Protein AF-A0AAD4E182-F1 (afdb_monomer_lite)

Structure (mmCIF, N/CA/C/O backbone):
data_AF-A0AAD4E182-F1
#
_entry.id   AF-A0AAD4E182-F1
#
loop_
_atom_site.group_PDB
_atom_site.id
_atom_site.type_symbol
_atom_site.label_atom_id
_atom_site.label_alt_id
_atom_site.label_comp_id
_atom_site.label_asym_id
_atom_site.label_entity_id
_atom_site.label_seq_id
_atom_site.pdbx_PDB_ins_code
_atom_site.Cartn_x
_atom_site.Cartn_y
_atom_site.Cartn_z
_atom_site.occupancy
_atom_site.B_iso_or_equiv
_atom_site.auth_seq_id
_atom_site.auth_comp_id
_atom_site.auth_asym_id
_atom_site.auth_atom_id
_atom_site.pdbx_PDB_model_num
ATOM 1 N N . MET A 1 1 ? 27.629 15.737 -3.414 1.00 37.03 1 MET A N 1
ATOM 2 C CA . MET A 1 1 ? 28.229 15.551 -4.752 1.00 37.03 1 MET A CA 1
ATOM 3 C C . MET A 1 1 ? 27.689 14.249 -5.317 1.00 37.03 1 MET A C 1
ATOM 5 O O . MET A 1 1 ? 28.044 13.201 -4.801 1.00 37.03 1 MET A O 1
ATOM 9 N N . LEU A 1 2 ? 26.778 14.310 -6.291 1.00 37.59 2 LEU A N 1
ATOM 10 C CA . LEU A 1 2 ? 26.359 13.130 -7.051 1.00 37.59 2 LEU A CA 1
ATOM 11 C C . LEU A 1 2 ? 27.426 12.901 -8.123 1.00 37.59 2 LEU A C 1
ATOM 13 O O . LEU A 1 2 ? 27.549 13.701 -9.047 1.00 37.59 2 LEU A O 1
ATOM 17 N N . THR A 1 3 ? 28.253 11.873 -7.961 1.00 42.50 3 THR A N 1
ATOM 18 C CA . THR A 1 3 ? 29.151 11.428 -9.027 1.00 42.50 3 THR A CA 1
ATOM 19 C C . THR A 1 3 ? 28.286 10.874 -10.156 1.00 42.50 3 THR A C 1
ATOM 21 O O . THR A 1 3 ? 27.478 9.971 -9.941 1.00 42.50 3 THR A O 1
ATOM 24 N N . SER A 1 4 ? 28.397 11.451 -11.353 1.00 46.31 4 SER A N 1
ATOM 25 C CA . SER A 1 4 ? 27.706 10.942 -12.537 1.00 46.31 4 SER A CA 1
ATOM 26 C C . SER A 1 4 ? 28.161 9.504 -12.783 1.00 46.31 4 SER A C 1
ATOM 28 O O . SER A 1 4 ? 29.335 9.272 -13.077 1.00 46.31 4 SER A O 1
ATOM 30 N N . ALA A 1 5 ? 27.255 8.538 -12.621 1.00 55.28 5 ALA A N 1
ATOM 31 C CA . ALA A 1 5 ? 27.524 7.167 -13.027 1.00 55.28 5 ALA A CA 1
ATOM 32 C C . ALA A 1 5 ? 27.830 7.149 -14.538 1.00 55.28 5 ALA A C 1
ATOM 34 O O . ALA A 1 5 ? 27.216 7.924 -15.278 1.00 55.28 5 ALA A O 1
ATOM 35 N N . PRO A 1 6 ? 28.769 6.310 -15.009 1.00 55.25 6 PRO A N 1
ATOM 36 C CA . PRO A 1 6 ? 29.032 6.180 -16.435 1.00 55.25 6 PRO A CA 1
ATOM 37 C C . PRO A 1 6 ? 27.742 5.772 -17.156 1.00 55.25 6 PRO A C 1
ATOM 39 O O . PRO A 1 6 ? 27.105 4.780 -16.800 1.00 55.25 6 PRO A O 1
ATOM 42 N N . SER A 1 7 ? 27.338 6.564 -18.147 1.00 61.09 7 SER A N 1
ATOM 43 C CA . SER A 1 7 ? 26.197 6.270 -19.008 1.00 61.09 7 SER A CA 1
ATOM 44 C C . SER A 1 7 ? 26.565 5.120 -19.944 1.00 61.09 7 SER A C 1
ATOM 46 O O . SER A 1 7 ? 27.363 5.302 -20.861 1.00 61.09 7 SER A O 1
ATOM 48 N N . GLY A 1 8 ? 26.015 3.934 -19.690 1.00 68.94 8 GLY A N 1
ATOM 49 C CA . GLY A 1 8 ? 26.055 2.822 -20.637 1.00 68.94 8 GLY A CA 1
ATOM 50 C C . GLY A 1 8 ? 24.926 2.949 -21.657 1.00 68.94 8 GLY A C 1
ATOM 51 O O . GLY A 1 8 ? 23.804 3.298 -21.293 1.00 68.94 8 GLY A O 1
ATOM 52 N N . GLU A 1 9 ? 25.208 2.661 -22.924 1.00 78.44 9 GLU A N 1
ATOM 53 C CA . GLU A 1 9 ? 24.179 2.525 -23.955 1.00 78.44 9 GLU A CA 1
ATOM 54 C C . GLU A 1 9 ? 23.614 1.100 -23.913 1.00 78.44 9 GLU A C 1
ATOM 56 O O . GLU A 1 9 ? 24.356 0.119 -23.953 1.00 78.44 9 GLU A O 1
ATOM 61 N N . GLY A 1 10 ? 22.292 0.977 -23.807 1.00 75.56 10 GLY A N 1
ATOM 62 C CA . GLY A 1 10 ? 21.589 -0.302 -23.813 1.00 75.56 10 GLY A CA 1
ATOM 63 C C . GLY A 1 10 ? 20.239 -0.156 -24.502 1.00 75.56 10 GLY A C 1
ATOM 64 O O . GLY A 1 10 ? 19.548 0.842 -24.309 1.00 75.56 10 GLY A O 1
ATOM 65 N N . ILE A 1 11 ? 19.866 -1.142 -25.319 1.00 78.94 11 ILE A N 1
ATOM 66 C CA . ILE A 1 11 ? 18.611 -1.152 -26.083 1.00 78.94 11 ILE A CA 1
ATOM 67 C C . ILE A 1 11 ? 17.826 -2.418 -25.724 1.00 78.94 11 ILE A C 1
ATOM 69 O O . ILE A 1 11 ? 18.405 -3.484 -25.521 1.00 78.94 11 ILE A O 1
ATOM 73 N N . GLY A 1 12 ? 16.498 -2.300 -25.664 1.00 87.56 12 GLY A N 1
ATOM 74 C CA . GLY A 1 12 ? 15.575 -3.417 -25.461 1.00 87.56 12 GLY A CA 1
ATOM 75 C C . GLY A 1 12 ? 14.933 -3.461 -24.072 1.00 87.56 12 GLY A C 1
ATOM 76 O O . GLY A 1 12 ? 15.213 -2.642 -23.199 1.00 87.56 12 GLY A O 1
ATOM 77 N N . VAL A 1 13 ? 14.059 -4.454 -23.875 1.00 84.50 13 VAL A N 1
ATOM 78 C CA . VAL A 1 13 ? 13.208 -4.611 -22.676 1.00 84.50 13 VAL A CA 1
ATOM 79 C C . VAL A 1 13 ? 14.039 -4.708 -21.391 1.00 84.50 13 VAL A C 1
ATOM 81 O O . VAL A 1 13 ? 13.657 -4.153 -20.365 1.00 84.50 13 VAL A O 1
ATOM 84 N N . GLY A 1 14 ? 15.204 -5.365 -21.439 1.00 86.62 14 GLY A N 1
ATOM 85 C CA . GLY A 1 14 ? 16.094 -5.482 -20.280 1.00 86.62 14 GLY A CA 1
ATOM 86 C C . GLY A 1 14 ? 16.631 -4.132 -19.799 1.00 86.62 14 GLY A C 1
ATOM 87 O O . GLY A 1 14 ? 16.633 -3.869 -18.598 1.00 86.62 14 GLY A O 1
ATOM 88 N N . ALA A 1 15 ? 17.023 -3.254 -20.728 1.00 88.00 15 ALA A N 1
ATOM 89 C CA . ALA A 1 15 ? 17.486 -1.909 -20.402 1.00 88.00 15 ALA A CA 1
ATOM 90 C C . ALA A 1 15 ? 16.341 -1.042 -19.851 1.00 88.00 15 ALA A C 1
ATOM 92 O O . ALA A 1 15 ? 16.514 -0.392 -18.823 1.00 88.00 15 ALA A O 1
ATOM 93 N N . GLU A 1 16 ? 15.157 -1.093 -20.475 1.00 89.12 16 GLU A N 1
ATOM 94 C CA . GLU A 1 16 ? 13.952 -0.390 -20.001 1.00 89.12 16 GLU A CA 1
ATOM 95 C C . GLU A 1 16 ? 13.595 -0.805 -18.565 1.00 89.12 16 GLU A C 1
ATOM 97 O O . GLU A 1 16 ? 13.464 0.043 -17.680 1.00 89.12 16 GLU A O 1
ATOM 102 N N . ARG A 1 17 ? 13.533 -2.117 -18.306 1.00 89.00 17 ARG A N 1
ATOM 103 C CA . ARG A 1 17 ? 13.297 -2.681 -16.972 1.00 89.00 17 ARG A CA 1
ATOM 104 C C . ARG A 1 17 ? 14.340 -2.197 -15.970 1.00 89.00 17 ARG A C 1
ATOM 106 O O . ARG A 1 17 ? 13.966 -1.687 -14.920 1.00 89.00 17 ARG A O 1
ATOM 113 N N . ALA A 1 18 ? 15.629 -2.317 -16.289 1.00 88.81 18 ALA A N 1
ATOM 114 C CA . ALA A 1 18 ? 16.704 -1.918 -15.381 1.00 88.81 18 ALA A CA 1
ATOM 115 C C . ALA A 1 18 ? 16.624 -0.430 -15.009 1.00 88.81 18 ALA A C 1
ATOM 117 O O . ALA A 1 18 ? 16.786 -0.078 -13.840 1.00 88.81 18 ALA A O 1
ATOM 118 N N . VAL A 1 19 ? 16.325 0.440 -15.978 1.00 91.00 19 VAL A N 1
ATOM 119 C CA . VAL A 1 19 ? 16.183 1.884 -15.750 1.00 91.00 19 VAL A CA 1
ATOM 120 C C . VAL A 1 19 ? 14.987 2.186 -14.848 1.00 91.00 19 VAL A C 1
ATOM 122 O O . VAL A 1 19 ? 15.148 2.889 -13.850 1.00 91.00 19 VAL A O 1
ATOM 125 N N . ILE A 1 20 ? 13.805 1.638 -15.148 1.00 92.50 20 ILE A N 1
ATOM 126 C CA . ILE A 1 20 ? 12.588 1.912 -14.366 1.00 92.50 20 ILE A CA 1
ATOM 127 C C . ILE A 1 20 ? 12.708 1.324 -12.953 1.00 92.50 20 ILE A C 1
ATOM 129 O O . ILE A 1 20 ? 12.433 2.026 -11.979 1.00 92.50 20 ILE A O 1
ATOM 133 N N . SER A 1 2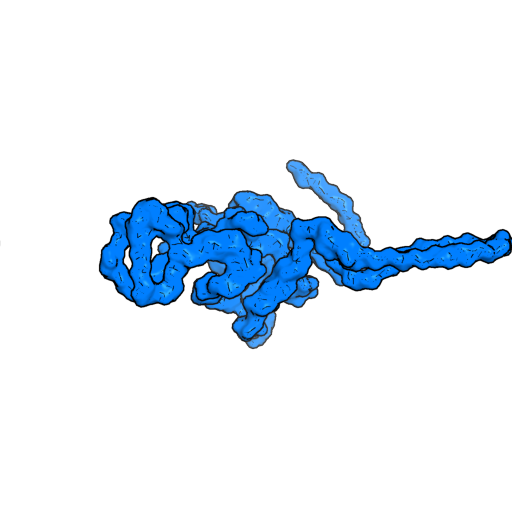1 ? 13.185 0.085 -12.803 1.00 91.19 21 SER A N 1
ATOM 134 C CA . SER A 1 21 ? 13.397 -0.531 -11.485 1.00 91.19 21 SER A CA 1
ATOM 135 C C . SER A 1 21 ? 14.445 0.228 -10.666 1.00 91.19 21 SER A C 1
ATOM 137 O O . SER A 1 21 ? 14.265 0.439 -9.464 1.00 91.19 21 SER A O 1
ATOM 139 N N . ARG A 1 22 ? 15.518 0.727 -11.300 1.00 91.94 22 ARG A N 1
ATOM 140 C CA . ARG A 1 22 ? 16.508 1.572 -10.618 1.00 91.94 22 ARG A CA 1
ATOM 141 C C . ARG A 1 22 ? 15.910 2.903 -10.173 1.00 91.94 22 ARG A C 1
ATOM 143 O O . ARG A 1 22 ? 16.210 3.339 -9.062 1.00 91.94 22 ARG A O 1
ATOM 150 N N . ALA A 1 23 ? 15.080 3.529 -11.004 1.00 94.50 23 ALA A N 1
ATOM 151 C CA . ALA A 1 23 ? 14.392 4.768 -10.658 1.00 94.50 23 ALA A CA 1
ATOM 152 C C . ALA A 1 23 ? 13.449 4.570 -9.461 1.00 94.50 23 ALA A C 1
ATOM 154 O O . ALA A 1 23 ? 13.515 5.353 -8.517 1.00 94.50 23 ALA A O 1
ATOM 155 N N . ILE A 1 24 ? 12.657 3.489 -9.451 1.00 94.50 24 ILE A N 1
ATOM 156 C CA . ILE A 1 24 ? 11.804 3.105 -8.314 1.00 94.50 24 ILE A CA 1
ATOM 157 C C . ILE A 1 24 ? 12.640 2.963 -7.042 1.00 94.50 24 ILE A C 1
ATOM 159 O O . ILE A 1 24 ? 12.321 3.585 -6.033 1.00 94.50 24 ILE A O 1
ATOM 163 N N . LYS A 1 25 ? 13.750 2.219 -7.097 1.00 92.56 25 LYS A N 1
ATOM 164 C CA . LYS A 1 25 ? 14.627 2.017 -5.937 1.00 92.56 25 LYS A CA 1
ATOM 165 C C . LYS A 1 25 ? 15.169 3.337 -5.386 1.00 92.56 25 LYS A C 1
ATOM 167 O O . LYS A 1 25 ? 15.031 3.599 -4.201 1.00 92.56 25 LYS A O 1
ATOM 172 N N . ILE A 1 26 ? 15.726 4.194 -6.248 1.00 93.50 26 ILE A N 1
ATOM 173 C CA . ILE A 1 26 ? 16.262 5.507 -5.842 1.00 93.50 26 ILE A CA 1
ATOM 174 C C . ILE A 1 26 ? 15.179 6.361 -5.178 1.00 93.50 26 ILE A C 1
ATOM 176 O O . ILE A 1 26 ? 15.428 6.984 -4.151 1.00 93.50 26 ILE A O 1
ATOM 180 N N . VAL A 1 27 ? 13.987 6.391 -5.772 1.00 94.31 27 VAL A N 1
ATOM 181 C CA . VAL A 1 27 ? 12.855 7.174 -5.277 1.00 94.31 27 VAL A CA 1
ATOM 182 C C . VAL A 1 27 ? 12.372 6.669 -3.920 1.00 94.31 27 VAL A C 1
ATOM 184 O O . VAL A 1 27 ? 12.142 7.473 -3.020 1.00 94.31 27 VAL A O 1
ATOM 187 N N . LEU A 1 28 ? 12.195 5.356 -3.774 1.00 94.25 28 LEU A N 1
ATOM 188 C CA . LEU A 1 28 ? 11.644 4.748 -2.563 1.00 94.25 28 LEU A CA 1
ATOM 189 C C . LEU A 1 28 ? 12.658 4.692 -1.415 1.00 94.25 28 LEU A C 1
ATOM 191 O O . LEU A 1 28 ? 12.244 4.602 -0.258 1.00 94.25 28 LEU A O 1
ATOM 195 N N . ASP A 1 29 ? 13.957 4.786 -1.709 1.00 94.31 29 ASP A N 1
ATOM 196 C CA . ASP A 1 29 ? 15.032 4.897 -0.716 1.00 94.31 29 ASP A CA 1
ATOM 197 C C . ASP A 1 29 ? 15.109 6.299 -0.069 1.00 94.31 29 ASP A C 1
ATOM 199 O O . ASP A 1 29 ? 15.769 6.458 0.959 1.00 94.31 29 ASP A O 1
ATOM 203 N N . ASP A 1 30 ? 14.404 7.311 -0.596 1.00 95.00 30 ASP A N 1
ATOM 204 C CA . ASP A 1 30 ? 14.343 8.651 0.005 1.00 95.00 30 ASP A CA 1
ATOM 205 C C . ASP A 1 30 ? 13.507 8.659 1.299 1.00 95.00 30 ASP A C 1
ATOM 207 O O . ASP A 1 30 ? 12.279 8.780 1.287 1.00 95.00 30 ASP A O 1
ATOM 211 N N . HIS A 1 31 ? 14.197 8.576 2.437 1.00 93.62 31 HIS A N 1
ATOM 212 C CA . HIS A 1 31 ? 13.607 8.577 3.778 1.00 93.62 31 HIS A CA 1
ATOM 213 C C . HIS A 1 31 ? 12.891 9.884 4.165 1.00 93.62 31 HIS A C 1
ATOM 215 O O . HIS A 1 31 ? 12.140 9.897 5.137 1.00 93.62 31 HIS A O 1
ATOM 221 N N . TYR A 1 32 ? 13.083 10.981 3.424 1.00 92.50 32 TYR A N 1
ATOM 222 C CA . TYR A 1 32 ? 12.314 12.216 3.625 1.00 92.50 32 TYR A CA 1
ATOM 223 C C . TYR A 1 32 ? 10.957 12.181 2.910 1.00 92.50 32 TYR A C 1
ATOM 225 O O . TYR A 1 32 ? 10.079 13.012 3.169 1.00 92.50 32 TYR A O 1
ATOM 233 N N . MET A 1 33 ? 10.769 11.238 1.988 1.00 94.25 33 MET A N 1
ATOM 234 C CA . MET A 1 33 ? 9.551 11.070 1.196 1.00 94.25 33 MET A CA 1
ATOM 235 C C . MET A 1 33 ? 8.799 9.793 1.573 1.00 94.25 33 MET A C 1
ATOM 237 O O . MET A 1 33 ? 7.578 9.764 1.468 1.00 94.25 33 MET A O 1
ATOM 241 N N . TRP A 1 34 ? 9.494 8.757 2.036 1.00 96.25 34 TRP A N 1
ATOM 242 C CA . TRP A 1 34 ? 8.924 7.432 2.261 1.00 96.25 34 TRP A CA 1
ATOM 243 C C . TRP A 1 34 ? 9.260 6.900 3.648 1.00 96.25 34 TRP A C 1
ATOM 245 O O . TRP A 1 34 ? 10.390 7.021 4.120 1.00 96.25 34 TRP A O 1
ATOM 255 N N . GLN A 1 35 ? 8.282 6.252 4.273 1.00 95.12 35 GLN A N 1
ATOM 256 C CA . GLN A 1 35 ? 8.424 5.579 5.560 1.00 95.12 35 GLN A CA 1
ATOM 257 C C . GLN A 1 35 ? 8.121 4.091 5.426 1.00 95.12 35 GLN A C 1
ATOM 259 O O . GLN A 1 35 ? 7.298 3.694 4.601 1.00 95.12 35 GLN A O 1
ATOM 264 N N . VAL A 1 36 ? 8.781 3.274 6.245 1.00 95.31 36 VAL A N 1
ATOM 265 C CA . VAL A 1 36 ? 8.429 1.860 6.403 1.00 95.31 36 VAL A CA 1
ATOM 266 C C . VAL A 1 36 ? 7.178 1.785 7.273 1.00 95.31 36 VAL A C 1
ATOM 268 O O . VAL A 1 36 ? 7.142 2.392 8.339 1.00 95.31 36 VAL A O 1
ATOM 271 N N . THR A 1 37 ? 6.155 1.080 6.801 1.00 90.56 37 THR A N 1
ATOM 272 C CA . THR A 1 37 ? 4.834 1.026 7.459 1.00 90.56 37 THR A CA 1
ATOM 273 C C . THR A 1 37 ? 4.644 -0.202 8.329 1.00 90.56 37 THR A C 1
ATOM 275 O O . THR A 1 37 ? 3.907 -0.149 9.308 1.00 90.56 37 THR A O 1
ATOM 278 N N . ASN A 1 38 ? 5.326 -1.295 7.999 1.00 89.69 38 ASN A N 1
ATOM 279 C CA . ASN A 1 38 ? 5.128 -2.570 8.658 1.00 89.69 38 ASN A CA 1
ATOM 280 C C . ASN A 1 38 ? 6.391 -3.440 8.679 1.00 89.69 38 ASN A C 1
ATOM 282 O O . ASN A 1 38 ? 7.438 -3.077 8.134 1.00 89.69 38 ASN A O 1
ATOM 286 N N . ASN A 1 39 ? 6.281 -4.596 9.333 1.00 89.00 39 ASN A N 1
ATOM 287 C CA . ASN A 1 39 ? 7.394 -5.519 9.559 1.00 89.00 39 ASN A CA 1
ATOM 288 C C . ASN A 1 39 ? 7.909 -6.158 8.260 1.00 89.00 39 ASN A C 1
ATOM 290 O O . ASN A 1 39 ? 9.070 -6.550 8.177 1.00 89.00 39 ASN A O 1
ATOM 294 N N . GLU A 1 40 ? 7.087 -6.192 7.213 1.00 92.25 40 GLU A N 1
ATOM 295 C CA . GLU A 1 40 ? 7.435 -6.719 5.892 1.00 92.25 40 GLU A CA 1
ATOM 296 C C . GLU A 1 40 ? 8.355 -5.787 5.086 1.00 92.25 40 GLU A C 1
ATOM 298 O O . GLU A 1 40 ? 8.873 -6.163 4.021 1.00 92.25 40 GLU A O 1
ATOM 303 N N . GLY A 1 41 ? 8.582 -4.576 5.605 1.00 92.94 41 GLY A N 1
ATOM 304 C CA . GLY A 1 41 ? 9.461 -3.571 5.022 1.00 92.94 41 GLY A CA 1
ATOM 305 C C . GLY A 1 41 ? 8.805 -2.757 3.910 1.00 92.94 41 GLY A C 1
ATOM 306 O O . GLY A 1 41 ? 9.518 -2.088 3.156 1.00 92.94 41 GLY A O 1
ATOM 307 N N . PHE A 1 42 ? 7.475 -2.809 3.777 1.00 96.06 42 PHE A N 1
ATOM 308 C CA . PHE A 1 42 ? 6.769 -2.033 2.765 1.00 96.06 42 PHE A CA 1
ATOM 309 C C . PHE A 1 42 ? 6.802 -0.543 3.075 1.00 96.06 42 PHE A C 1
ATOM 311 O O . PHE A 1 42 ? 6.699 -0.114 4.229 1.00 96.06 42 PHE A O 1
ATOM 318 N N . ARG A 1 43 ? 6.917 0.257 2.013 1.00 96.69 43 ARG A N 1
ATOM 319 C CA . ARG A 1 43 ? 7.014 1.711 2.102 1.00 96.69 43 ARG A CA 1
ATOM 320 C C . ARG A 1 43 ? 5.760 2.412 1.598 1.00 96.69 43 ARG A C 1
ATOM 322 O O . ARG A 1 43 ? 5.246 2.082 0.530 1.00 96.69 43 ARG A O 1
ATOM 329 N N . CYS A 1 44 ? 5.344 3.433 2.340 1.00 96.25 44 CYS A N 1
ATOM 330 C CA . CYS A 1 44 ? 4.281 4.369 1.973 1.00 96.25 44 CYS A CA 1
ATOM 331 C C . CYS A 1 44 ? 4.785 5.815 2.085 1.00 96.25 44 CYS A C 1
ATOM 333 O O . CYS A 1 44 ? 5.835 6.048 2.698 1.00 96.25 44 CYS A O 1
ATOM 335 N N . PRO A 1 45 ? 4.075 6.792 1.490 1.00 95.25 45 PRO A N 1
ATOM 336 C CA . PRO A 1 45 ? 4.394 8.200 1.650 1.00 95.25 45 PRO A CA 1
ATOM 337 C C . PRO A 1 45 ? 4.538 8.579 3.124 1.00 95.25 45 PRO A C 1
ATOM 339 O O . PRO A 1 45 ? 3.680 8.268 3.950 1.00 95.25 45 PRO A O 1
ATOM 342 N N . LEU A 1 46 ? 5.628 9.268 3.452 1.00 92.81 46 LEU A N 1
ATOM 343 C CA . LEU A 1 46 ? 5.772 9.935 4.736 1.00 92.81 46 LEU A CA 1
ATOM 344 C C . LEU A 1 46 ? 4.854 11.159 4.730 1.00 92.81 46 LEU A C 1
ATOM 346 O O . LEU A 1 46 ? 5.065 12.098 3.957 1.00 92.81 46 LEU A O 1
ATOM 350 N N . ILE A 1 47 ? 3.841 11.150 5.584 1.00 88.75 47 ILE A N 1
ATOM 351 C CA . ILE A 1 47 ? 2.894 12.257 5.693 1.00 88.75 47 ILE A CA 1
ATOM 352 C C . ILE A 1 47 ? 3.464 13.313 6.631 1.00 88.75 47 ILE A C 1
ATOM 354 O O . ILE A 1 47 ? 3.767 13.018 7.786 1.00 88.75 47 ILE A O 1
ATOM 358 N N . ILE A 1 48 ? 3.624 14.544 6.137 1.00 84.50 48 ILE A N 1
ATOM 359 C CA . ILE A 1 48 ? 4.147 15.651 6.941 1.00 84.50 48 ILE A CA 1
ATOM 360 C C . ILE A 1 48 ? 3.010 16.635 7.225 1.00 84.50 48 ILE A C 1
ATOM 362 O O . ILE A 1 48 ? 2.486 17.253 6.293 1.00 84.50 48 ILE A O 1
ATOM 366 N N . PRO A 1 49 ? 2.646 16.845 8.501 1.00 78.38 49 PRO A N 1
ATOM 367 C CA . PRO A 1 49 ? 1.646 17.837 8.858 1.00 78.38 49 PRO A CA 1
ATOM 368 C C . PRO A 1 49 ? 2.055 19.237 8.370 1.00 78.38 49 PRO A C 1
ATOM 370 O O . PRO A 1 49 ? 3.170 19.691 8.619 1.00 78.38 49 PRO A O 1
ATOM 373 N N . PHE A 1 50 ? 1.131 19.933 7.702 1.00 71.88 50 PHE A N 1
ATOM 374 C CA . PHE A 1 50 ? 1.199 21.373 7.396 1.00 71.88 50 PHE A CA 1
ATOM 375 C C . PHE A 1 50 ? 2.339 21.866 6.475 1.00 71.88 50 PHE A C 1
ATOM 377 O O . PHE A 1 50 ? 2.475 23.077 6.310 1.00 71.88 50 PHE A O 1
ATOM 384 N N . ALA A 1 51 ? 3.137 20.989 5.850 1.00 67.00 51 ALA A N 1
ATOM 385 C CA . ALA A 1 51 ? 4.379 21.400 5.169 1.00 67.00 51 ALA A CA 1
ATOM 386 C C . ALA A 1 51 ? 4.565 20.866 3.735 1.00 67.00 51 ALA A C 1
ATOM 388 O O . ALA A 1 51 ? 5.682 20.854 3.218 1.00 67.00 51 ALA A O 1
ATOM 389 N N . SER A 1 52 ? 3.495 20.424 3.073 1.00 78.94 52 SER A N 1
ATOM 390 C CA . SER A 1 52 ? 3.610 19.879 1.719 1.00 78.94 52 SER A CA 1
ATOM 391 C C . SER A 1 52 ? 3.700 20.989 0.665 1.00 78.94 52 SER A C 1
ATOM 393 O O . SER A 1 52 ? 2.699 21.609 0.303 1.00 78.94 52 SER A O 1
ATOM 395 N N . ASP A 1 53 ? 4.913 21.259 0.178 1.00 88.69 53 ASP A N 1
ATOM 396 C CA . ASP A 1 53 ? 5.141 22.180 -0.935 1.00 88.69 53 ASP A CA 1
ATOM 397 C C . ASP A 1 53 ? 4.754 21.551 -2.289 1.00 88.69 53 ASP A C 1
ATOM 399 O O . ASP A 1 53 ? 4.695 20.330 -2.454 1.00 88.69 53 ASP A O 1
ATOM 403 N N . SER A 1 54 ? 4.511 22.392 -3.298 1.00 92.00 54 SER A N 1
ATOM 404 C CA . SER A 1 54 ? 4.095 21.934 -4.633 1.00 92.00 54 SER A CA 1
ATOM 405 C C . SER A 1 54 ? 5.111 20.998 -5.306 1.00 92.00 54 SER A C 1
ATOM 407 O O . SER A 1 54 ? 4.719 20.083 -6.033 1.00 92.00 54 SER A O 1
ATOM 409 N N . GLY A 1 55 ? 6.407 21.169 -5.040 1.00 94.38 55 GLY A N 1
ATOM 410 C CA . GLY A 1 55 ? 7.468 20.298 -5.537 1.00 94.38 55 GLY A CA 1
ATOM 411 C C . GLY A 1 55 ? 7.436 18.912 -4.893 1.00 94.38 55 GLY A C 1
ATOM 412 O O . GLY A 1 55 ? 7.640 17.909 -5.580 1.00 94.38 55 GLY A O 1
ATOM 413 N N . ARG A 1 56 ? 7.138 18.811 -3.593 1.00 93.44 56 ARG A N 1
ATOM 414 C CA . ARG A 1 56 ? 6.887 17.523 -2.916 1.00 93.44 56 ARG A CA 1
ATOM 415 C C . ARG A 1 56 ? 5.679 16.799 -3.515 1.00 93.44 56 ARG A C 1
ATOM 417 O O . ARG A 1 56 ? 5.800 15.630 -3.877 1.00 93.44 56 ARG A O 1
ATOM 424 N N . LEU A 1 57 ? 4.555 17.489 -3.688 1.00 94.31 57 LEU A N 1
ATOM 425 C CA . LEU A 1 57 ? 3.334 16.895 -4.248 1.00 94.31 57 LEU A CA 1
ATOM 426 C C . LEU A 1 57 ? 3.531 16.416 -5.697 1.00 94.31 57 LEU A C 1
ATOM 428 O O . LEU A 1 57 ? 3.152 15.296 -6.044 1.00 94.31 57 LEU A O 1
ATOM 432 N N . ASN A 1 58 ? 4.215 17.206 -6.530 1.00 95.44 58 ASN A N 1
ATOM 433 C CA . ASN A 1 58 ? 4.566 16.809 -7.898 1.00 95.44 58 ASN A CA 1
ATOM 434 C C . ASN A 1 58 ? 5.508 15.598 -7.947 1.00 95.44 58 ASN A C 1
ATOM 436 O O . ASN A 1 58 ? 5.403 14.775 -8.862 1.00 95.44 58 ASN A O 1
ATOM 440 N N . ARG A 1 59 ? 6.400 15.448 -6.958 1.00 95.75 59 ARG A N 1
ATOM 441 C CA . ARG A 1 59 ? 7.227 14.242 -6.825 1.00 95.75 59 ARG A CA 1
ATOM 442 C C . ARG A 1 59 ? 6.371 13.018 -6.526 1.00 95.75 59 ARG A C 1
ATOM 444 O O . ARG A 1 59 ? 6.498 12.041 -7.250 1.00 95.75 59 ARG A O 1
ATOM 451 N N . PHE A 1 60 ? 5.443 13.075 -5.568 1.00 96.50 60 PHE A N 1
ATOM 452 C CA . PHE A 1 60 ? 4.538 11.943 -5.313 1.00 96.50 60 PHE A CA 1
ATOM 453 C C . PHE A 1 60 ? 3.692 11.572 -6.523 1.00 96.50 60 PHE A C 1
ATOM 455 O O . PHE A 1 60 ? 3.575 10.388 -6.827 1.00 96.50 60 PHE A O 1
ATOM 462 N N . LYS A 1 61 ? 3.186 12.561 -7.266 1.00 96.19 61 LYS A N 1
ATOM 463 C CA . LYS A 1 61 ? 2.496 12.306 -8.534 1.00 96.19 61 LYS A CA 1
ATOM 464 C C . LYS A 1 61 ? 3.393 11.581 -9.534 1.00 96.19 61 LYS A C 1
ATOM 466 O O . LYS A 1 61 ? 3.018 10.538 -10.055 1.00 96.19 61 LYS A O 1
ATOM 471 N N . THR A 1 62 ? 4.617 12.061 -9.728 1.00 95.88 62 THR A N 1
ATOM 472 C CA . THR A 1 62 ? 5.609 11.383 -10.580 1.00 95.88 62 THR A CA 1
ATOM 473 C C . THR A 1 62 ? 5.897 9.956 -10.101 1.00 95.88 62 THR A C 1
ATOM 475 O O . THR A 1 62 ? 5.978 9.037 -10.912 1.00 95.88 62 THR A O 1
ATOM 478 N N . HIS A 1 63 ? 6.016 9.741 -8.789 1.00 96.56 63 HIS A N 1
ATOM 479 C CA . HIS A 1 63 ? 6.268 8.420 -8.212 1.00 96.56 63 HIS A CA 1
ATOM 480 C C . HIS A 1 63 ? 5.088 7.464 -8.420 1.00 96.56 63 HIS A C 1
ATOM 482 O O . HIS A 1 63 ? 5.309 6.295 -8.730 1.00 96.56 63 HIS A O 1
ATOM 488 N N . GLY A 1 64 ? 3.852 7.957 -8.300 1.00 96.75 64 GLY A N 1
ATOM 489 C CA . GLY A 1 64 ? 2.642 7.207 -8.631 1.00 96.75 64 GLY A CA 1
ATOM 490 C C . GLY A 1 64 ? 2.653 6.744 -10.083 1.00 96.75 64 GLY A C 1
ATOM 491 O O . GLY A 1 64 ? 2.491 5.555 -10.350 1.00 96.75 64 GLY A O 1
ATOM 492 N N . THR A 1 65 ? 2.962 7.649 -11.016 1.00 95.31 65 THR A N 1
ATOM 493 C CA . THR A 1 65 ? 3.087 7.311 -12.444 1.00 95.31 65 THR A CA 1
ATOM 494 C C . THR A 1 65 ? 4.198 6.296 -12.695 1.00 95.31 65 THR A C 1
ATOM 496 O O . THR A 1 65 ? 4.015 5.356 -13.464 1.00 95.31 65 THR A O 1
ATOM 499 N N . LEU A 1 66 ? 5.339 6.432 -12.018 1.00 95.31 66 LEU A N 1
ATOM 500 C CA . LEU A 1 66 ? 6.437 5.475 -12.131 1.00 95.31 66 LEU A CA 1
ATOM 501 C C . LEU A 1 66 ? 6.039 4.084 -11.608 1.00 95.31 66 LEU A C 1
ATOM 503 O O . LEU A 1 66 ? 6.384 3.081 -12.231 1.00 95.31 66 LEU A O 1
ATOM 507 N N . CYS A 1 67 ? 5.280 4.013 -10.509 1.00 95.94 67 CYS A N 1
ATOM 508 C CA . CYS A 1 67 ? 4.734 2.755 -9.990 1.00 95.94 67 CYS A CA 1
ATOM 509 C C . CYS A 1 67 ? 3.749 2.123 -10.978 1.00 95.94 67 CYS A C 1
ATOM 511 O O . CYS A 1 67 ? 3.832 0.921 -11.220 1.00 95.94 67 CYS A O 1
ATOM 513 N N . ALA A 1 68 ? 2.870 2.922 -11.591 1.00 93.81 68 ALA A N 1
ATOM 514 C CA . ALA A 1 68 ? 1.972 2.446 -12.637 1.00 93.81 68 ALA A CA 1
ATOM 515 C C . ALA A 1 68 ? 2.769 1.873 -13.819 1.00 93.81 68 ALA A C 1
ATOM 517 O O . ALA A 1 68 ? 2.563 0.724 -14.198 1.00 93.81 68 ALA A O 1
ATOM 518 N N . LEU A 1 69 ? 3.760 2.598 -14.347 1.00 92.31 69 LEU A N 1
ATOM 519 C CA . LEU A 1 69 ? 4.628 2.079 -15.411 1.00 92.31 69 LEU A CA 1
ATOM 520 C C . LEU A 1 69 ? 5.309 0.763 -15.003 1.00 92.31 69 LEU A C 1
ATOM 522 O O . LEU A 1 69 ? 5.331 -0.189 -15.777 1.00 92.31 69 LEU A O 1
ATOM 526 N N . HIS A 1 70 ? 5.812 0.650 -13.777 1.00 92.94 70 HIS A N 1
ATOM 527 C CA . HIS A 1 70 ? 6.446 -0.585 -13.316 1.00 92.94 70 HIS A CA 1
ATOM 528 C C . HIS A 1 70 ? 5.466 -1.779 -13.286 1.00 92.94 70 HIS A C 1
ATOM 530 O O . HIS A 1 70 ? 5.803 -2.872 -13.745 1.00 92.94 70 HIS A O 1
ATOM 536 N N . VAL A 1 71 ? 4.231 -1.562 -12.826 1.00 92.56 71 VAL A N 1
ATOM 537 C CA . VAL A 1 71 ? 3.182 -2.596 -12.794 1.00 92.56 71 VAL A CA 1
ATOM 538 C C . VAL A 1 71 ? 2.711 -2.959 -14.204 1.00 92.56 71 VAL A C 1
ATOM 540 O O . VAL A 1 71 ? 2.668 -4.134 -14.561 1.00 92.56 71 VAL A O 1
ATOM 543 N N . PHE A 1 72 ? 2.374 -1.967 -15.023 1.00 87.25 72 PHE A N 1
ATOM 544 C CA . PHE A 1 72 ? 1.671 -2.184 -16.288 1.00 87.25 72 PHE A CA 1
ATOM 545 C C . PHE A 1 72 ? 2.588 -2.420 -17.479 1.00 87.25 72 PHE A C 1
ATOM 547 O O . PHE A 1 72 ? 2.254 -3.206 -18.361 1.00 87.25 72 PHE A O 1
ATOM 554 N N . ARG A 1 73 ? 3.728 -1.728 -17.532 1.00 88.88 73 ARG A N 1
ATOM 555 C CA . ARG A 1 73 ? 4.667 -1.818 -18.655 1.00 88.88 73 ARG A CA 1
ATOM 556 C C . ARG A 1 73 ? 5.719 -2.896 -18.423 1.00 88.88 73 ARG A C 1
ATOM 558 O O . ARG A 1 73 ? 6.096 -3.586 -19.365 1.00 88.88 73 ARG A O 1
ATOM 565 N N . ILE A 1 74 ? 6.194 -3.030 -17.185 1.00 90.62 74 ILE A N 1
ATOM 566 C CA . ILE A 1 74 ? 7.274 -3.964 -16.833 1.00 90.62 74 ILE A CA 1
ATOM 567 C C . ILE A 1 74 ? 6.746 -5.289 -16.262 1.00 90.62 74 ILE A C 1
ATOM 569 O O . ILE A 1 74 ? 7.490 -6.276 -16.256 1.00 90.62 74 ILE A O 1
ATOM 573 N N . HIS A 1 75 ? 5.469 -5.334 -15.858 1.00 90.12 75 HIS A N 1
ATOM 574 C CA . HIS A 1 75 ? 4.814 -6.495 -15.243 1.00 90.12 75 HIS A CA 1
ATOM 575 C C . HIS A 1 75 ? 5.532 -6.984 -13.981 1.00 90.12 75 HIS A C 1
ATOM 577 O O . HIS A 1 75 ? 5.651 -8.184 -13.750 1.00 90.12 75 HIS A O 1
ATOM 583 N N . LEU A 1 76 ? 6.036 -6.046 -13.174 1.00 91.81 76 LEU A N 1
ATOM 584 C CA . LEU A 1 76 ? 6.728 -6.332 -11.919 1.00 91.81 76 LEU A CA 1
ATOM 585 C C . LEU A 1 76 ? 6.189 -5.455 -10.778 1.00 91.81 76 LEU A C 1
ATOM 587 O O . LEU A 1 76 ? 5.747 -4.327 -11.023 1.00 91.81 76 LEU A O 1
ATOM 591 N N . PRO A 1 77 ? 6.264 -5.910 -9.515 1.00 94.19 77 PRO A N 1
ATOM 592 C CA . PRO A 1 77 ? 5.901 -5.082 -8.370 1.00 94.19 77 PRO A CA 1
ATOM 593 C C . PRO A 1 77 ? 6.921 -3.941 -8.173 1.00 94.19 77 PRO A C 1
ATOM 595 O O . PRO A 1 77 ? 8.128 -4.193 -8.235 1.00 94.19 77 PRO A O 1
ATOM 598 N N . PRO A 1 78 ? 6.490 -2.693 -7.908 1.00 95.25 78 PRO A N 1
ATOM 599 C CA . PRO A 1 78 ? 7.389 -1.563 -7.662 1.00 95.25 78 PRO A CA 1
ATOM 600 C C . PRO A 1 78 ? 8.006 -1.625 -6.252 1.00 95.25 78 PRO A C 1
ATOM 602 O O . PRO A 1 78 ? 7.741 -0.782 -5.404 1.00 95.25 78 PRO A O 1
ATOM 605 N N . MET A 1 79 ? 8.824 -2.636 -5.965 1.00 93.25 79 MET A N 1
ATOM 606 C CA . MET A 1 79 ? 9.391 -2.864 -4.629 1.00 93.25 79 MET A CA 1
ATOM 607 C C . MET A 1 79 ? 10.354 -1.741 -4.186 1.00 93.25 79 MET A C 1
ATOM 609 O O . M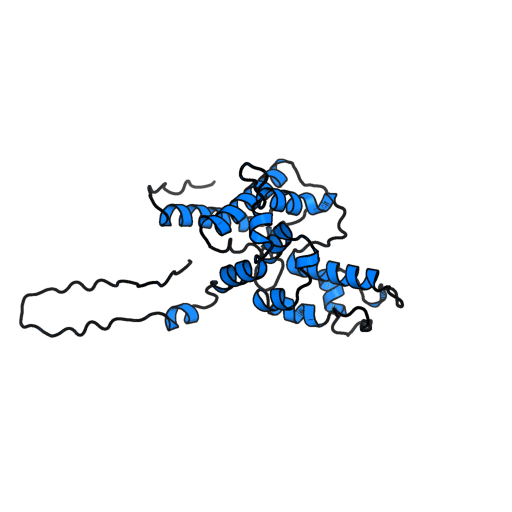ET A 1 79 ? 11.161 -1.290 -5.000 1.00 93.25 79 MET A O 1
ATOM 613 N N . PRO A 1 80 ? 10.353 -1.331 -2.897 1.00 93.94 80 PRO A N 1
ATOM 614 C CA . PRO A 1 80 ? 9.535 -1.824 -1.776 1.00 93.94 80 PRO A CA 1
ATOM 615 C C . PRO A 1 80 ? 8.204 -1.066 -1.554 1.00 93.94 80 PRO A C 1
ATOM 617 O O . PRO A 1 80 ? 7.742 -0.975 -0.418 1.00 93.94 80 PRO A O 1
ATOM 620 N N . CYS A 1 81 ? 7.581 -0.485 -2.585 1.00 97.06 81 CYS A N 1
ATOM 621 C CA . CYS A 1 81 ? 6.296 0.210 -2.439 1.00 97.06 81 CYS A CA 1
ATOM 622 C C . CYS A 1 81 ? 5.234 -0.746 -1.885 1.00 97.06 81 CYS A C 1
ATOM 624 O O . CYS A 1 81 ? 5.175 -1.912 -2.286 1.00 97.06 81 CYS A O 1
ATOM 626 N N . SER A 1 82 ? 4.402 -0.261 -0.968 1.00 97.00 82 SER A N 1
ATOM 627 C CA . SER A 1 82 ? 3.350 -1.061 -0.349 1.00 97.00 82 SER A CA 1
ATOM 628 C C . SER A 1 82 ? 2.288 -1.488 -1.368 1.00 97.00 82 SER A C 1
ATOM 630 O O . SER A 1 82 ? 1.706 -0.625 -2.031 1.00 97.00 82 SER A O 1
ATOM 632 N N . PRO A 1 83 ? 1.952 -2.788 -1.468 1.00 97.00 83 PRO A N 1
ATOM 633 C CA . PRO A 1 83 ? 0.839 -3.225 -2.307 1.00 97.00 83 PRO A CA 1
ATOM 634 C C . PRO A 1 83 ? -0.501 -2.669 -1.802 1.00 97.00 83 PRO A C 1
ATOM 636 O O . PRO A 1 83 ? -1.427 -2.488 -2.589 1.00 97.00 83 PRO A O 1
ATOM 639 N N . PHE A 1 84 ? -0.600 -2.333 -0.512 1.00 97.00 84 PHE A N 1
ATOM 640 C CA . PHE A 1 84 ? -1.786 -1.714 0.078 1.00 97.00 84 PHE A CA 1
ATOM 641 C C . PHE A 1 84 ? -1.978 -0.276 -0.405 1.00 97.00 84 PHE A C 1
ATOM 643 O O . PHE A 1 84 ? -3.108 0.133 -0.644 1.00 97.00 84 PHE A O 1
ATOM 650 N N . LEU A 1 85 ? -0.894 0.467 -0.651 1.00 96.81 85 LEU A N 1
ATOM 651 C CA . LEU A 1 85 ? -0.970 1.793 -1.268 1.00 96.81 85 LEU A CA 1
ATOM 652 C C . LEU A 1 85 ? -1.481 1.716 -2.712 1.00 96.81 85 LEU A C 1
ATOM 654 O O . LEU A 1 85 ? -2.287 2.546 -3.126 1.00 96.81 85 LEU A O 1
ATOM 658 N N . LEU A 1 86 ? -1.040 0.709 -3.473 1.00 96.50 86 LEU A N 1
ATOM 659 C CA . LEU A 1 86 ? -1.524 0.482 -4.838 1.00 96.50 86 LEU A CA 1
ATOM 660 C C . LEU A 1 86 ? -3.000 0.062 -4.838 1.00 96.50 86 LEU A C 1
ATOM 662 O O . LEU A 1 86 ? -3.788 0.576 -5.623 1.00 96.50 86 LEU A O 1
ATOM 666 N N . CYS A 1 87 ? -3.390 -0.823 -3.917 1.00 95.62 87 CYS A N 1
ATOM 667 C CA . CYS A 1 87 ? -4.781 -1.226 -3.706 1.00 95.62 87 CYS A CA 1
ATOM 668 C C . CYS A 1 87 ? -5.667 -0.016 -3.353 1.00 95.62 87 CYS A C 1
ATOM 670 O O . CYS A 1 87 ? -6.722 0.182 -3.958 1.00 95.62 87 CYS A O 1
ATOM 672 N N . TYR A 1 88 ? -5.188 0.843 -2.447 1.00 94.56 88 TYR A N 1
ATOM 673 C CA . TYR A 1 88 ? -5.844 2.096 -2.080 1.00 94.56 88 TYR A CA 1
ATOM 674 C C . TYR A 1 88 ? -5.986 3.048 -3.273 1.00 94.56 88 TYR A C 1
ATOM 676 O O . TYR A 1 88 ? -7.044 3.638 -3.458 1.00 94.56 88 TYR A O 1
ATOM 684 N N . ALA A 1 89 ? -4.969 3.167 -4.131 1.00 94.38 89 ALA A N 1
ATOM 685 C CA . ALA A 1 89 ? -5.060 4.003 -5.329 1.00 94.38 89 ALA A CA 1
ATOM 686 C C . ALA A 1 89 ? -6.148 3.535 -6.317 1.00 94.38 89 ALA A C 1
ATOM 688 O O . ALA A 1 89 ? -6.674 4.350 -7.072 1.00 94.38 89 ALA A O 1
ATOM 689 N N . ILE A 1 90 ? -6.501 2.243 -6.306 1.00 93.62 90 ILE A N 1
ATOM 690 C CA . ILE A 1 90 ? -7.462 1.639 -7.243 1.00 93.62 90 ILE A CA 1
ATOM 691 C C . ILE A 1 90 ? -8.896 1.672 -6.705 1.00 93.62 90 ILE A C 1
ATOM 693 O O . ILE A 1 90 ? -9.829 1.988 -7.447 1.00 93.62 90 ILE A O 1
ATOM 697 N N . TRP A 1 91 ? -9.081 1.338 -5.427 1.00 91.25 91 TRP A N 1
ATOM 698 C CA . TRP A 1 91 ? -10.408 1.156 -4.822 1.00 91.25 91 TRP A CA 1
ATOM 699 C C . TRP A 1 91 ? -10.686 2.050 -3.617 1.00 91.25 91 TRP A C 1
ATOM 701 O O . TRP A 1 91 ? -11.789 2.027 -3.078 1.00 91.25 91 TRP A O 1
ATOM 711 N N . GLY A 1 92 ? -9.708 2.835 -3.182 1.00 90.00 92 GLY A N 1
ATOM 712 C CA . GLY A 1 92 ? -9.816 3.624 -1.969 1.00 90.00 92 GLY A CA 1
ATOM 713 C C . GLY A 1 92 ? -9.773 2.766 -0.709 1.00 90.00 92 GLY A C 1
ATOM 714 O O . GLY A 1 92 ? -9.141 1.709 -0.648 1.00 90.00 92 GLY A O 1
ATOM 715 N N . PHE A 1 93 ? -10.417 3.282 0.332 1.00 87.69 93 PHE A N 1
ATOM 716 C CA . PHE A 1 93 ? -10.227 2.815 1.696 1.00 87.69 93 PHE A CA 1
ATOM 717 C C . PHE A 1 93 ? -10.826 1.428 1.964 1.00 87.69 93 PHE A C 1
ATOM 719 O O . PHE A 1 93 ? -10.177 0.579 2.574 1.00 87.69 93 PHE A O 1
ATOM 726 N N . ASP A 1 94 ? -12.025 1.173 1.444 1.00 87.38 94 ASP A N 1
ATOM 727 C CA . ASP A 1 94 ? -12.785 -0.053 1.717 1.00 87.38 94 ASP A CA 1
ATOM 728 C C . ASP A 1 94 ? -12.038 -1.323 1.288 1.00 87.38 94 ASP A C 1
ATOM 730 O O . ASP A 1 94 ? -12.200 -2.387 1.880 1.00 87.38 94 ASP A O 1
ATOM 734 N N . ALA A 1 95 ? -11.160 -1.221 0.288 1.00 89.38 95 ALA A N 1
ATOM 735 C CA . ALA A 1 95 ? -10.383 -2.359 -0.182 1.00 89.38 95 ALA A CA 1
ATOM 736 C C . ALA A 1 95 ? -9.273 -2.802 0.780 1.00 89.38 95 ALA A C 1
ATOM 738 O O . ALA A 1 95 ? -8.775 -3.922 0.627 1.00 89.38 95 ALA A O 1
ATOM 739 N N . LEU A 1 96 ? -8.893 -1.958 1.746 1.00 91.56 96 LEU A N 1
ATOM 740 C CA . LEU A 1 96 ? -7.853 -2.254 2.732 1.00 91.56 96 LEU A CA 1
ATOM 741 C C . LEU A 1 96 ? -8.342 -3.168 3.853 1.00 91.56 96 LEU A C 1
ATOM 743 O O . LEU A 1 96 ? -7.541 -3.924 4.400 1.00 91.56 96 LEU A O 1
ATOM 747 N N . VAL A 1 97 ? -9.636 -3.124 4.179 1.00 93.69 97 VAL A N 1
ATOM 748 C CA . VAL A 1 97 ? -10.247 -3.958 5.225 1.00 93.69 97 VAL A CA 1
ATOM 749 C C . VAL A 1 97 ? -10.555 -5.345 4.650 1.00 93.69 97 VAL A C 1
ATOM 751 O O . VAL A 1 97 ? -11.701 -5.746 4.472 1.00 93.69 97 VAL A O 1
ATOM 754 N N . ASP A 1 98 ? -9.495 -6.070 4.296 1.00 95.25 98 ASP A N 1
ATOM 755 C CA . ASP A 1 98 ? -9.553 -7.416 3.725 1.00 95.25 98 ASP A CA 1
ATOM 756 C C . ASP A 1 98 ? -8.471 -8.308 4.357 1.00 95.25 98 ASP A C 1
ATOM 758 O O . ASP A 1 98 ? -7.315 -8.300 3.922 1.00 95.25 98 ASP A O 1
ATOM 762 N N . PRO A 1 99 ? -8.826 -9.100 5.380 1.00 95.62 99 PRO A N 1
ATOM 763 C CA . PRO A 1 99 ? -7.866 -9.928 6.102 1.00 95.62 99 PRO A CA 1
ATOM 764 C C . PRO A 1 99 ? -7.197 -10.979 5.225 1.00 95.62 99 PRO A C 1
ATOM 766 O O . PRO A 1 99 ? -6.031 -11.286 5.443 1.00 95.62 99 PRO A O 1
ATOM 769 N N . ALA A 1 100 ? -7.905 -11.537 4.239 1.00 95.94 100 ALA A N 1
ATOM 770 C CA . ALA A 1 100 ? -7.343 -12.565 3.368 1.00 95.94 100 ALA A CA 1
ATOM 771 C C . ALA A 1 100 ? -6.261 -11.967 2.461 1.00 95.94 100 ALA A C 1
ATOM 773 O O . ALA A 1 100 ? -5.189 -12.552 2.285 1.00 95.94 100 ALA A O 1
ATOM 774 N N . PHE A 1 101 ? -6.517 -10.767 1.938 1.00 96.00 101 PHE A N 1
ATOM 775 C CA . PHE A 1 101 ? -5.543 -10.014 1.156 1.00 96.00 101 PHE A CA 1
ATOM 776 C C . PHE A 1 101 ? -4.321 -9.613 1.993 1.00 96.00 101 PHE A C 1
ATOM 778 O O . PHE A 1 101 ? -3.184 -9.837 1.566 1.00 96.00 101 PHE A O 1
ATOM 785 N N . VAL A 1 102 ? -4.537 -9.083 3.204 1.00 96.75 102 VAL A N 1
ATOM 786 C CA . VAL A 1 102 ? -3.442 -8.709 4.115 1.00 96.75 102 VAL A CA 1
ATOM 787 C C . VAL A 1 102 ? -2.641 -9.941 4.530 1.00 96.75 102 VAL A C 1
ATOM 789 O O . VAL A 1 102 ? -1.423 -9.914 4.426 1.00 96.75 102 VAL A O 1
ATOM 792 N N . GLN A 1 103 ? -3.283 -11.053 4.892 1.00 96.69 103 GLN A N 1
ATOM 793 C CA . GLN A 1 103 ? -2.608 -12.300 5.272 1.00 96.69 103 GLN A CA 1
ATOM 794 C C . GLN A 1 103 ? -1.692 -12.841 4.172 1.00 96.69 103 GLN A C 1
ATOM 796 O O . GLN A 1 103 ? -0.641 -13.408 4.473 1.00 96.69 103 GLN A O 1
ATOM 801 N N . LYS A 1 104 ? -2.081 -12.678 2.905 1.00 95.38 104 LYS A N 1
ATOM 802 C CA . LYS A 1 104 ? -1.299 -13.160 1.764 1.00 95.38 104 LYS A CA 1
ATOM 803 C C . LYS A 1 104 ? -0.049 -12.321 1.500 1.00 95.38 104 LYS A C 1
ATOM 805 O O . LYS A 1 104 ? 0.965 -12.868 1.084 1.00 95.38 104 LYS A O 1
ATOM 810 N N . LEU A 1 105 ? -0.117 -11.008 1.712 1.00 95.31 105 LEU A N 1
ATOM 811 C CA . LEU A 1 105 ? 0.962 -10.075 1.359 1.00 95.31 105 LEU A CA 1
ATOM 812 C C . LEU A 1 105 ? 1.805 -9.616 2.550 1.00 95.31 105 LEU A C 1
ATOM 814 O O . LEU A 1 105 ? 2.971 -9.267 2.377 1.00 95.31 105 LEU A O 1
ATOM 818 N N . ALA A 1 106 ? 1.202 -9.587 3.732 1.00 95.75 106 ALA A N 1
ATOM 819 C CA . ALA A 1 106 ? 1.763 -9.078 4.971 1.00 95.75 106 ALA A CA 1
ATOM 820 C C . ALA A 1 106 ? 1.319 -9.946 6.166 1.00 95.75 106 ALA A C 1
ATOM 822 O O . ALA A 1 106 ? 0.483 -9.520 6.968 1.00 95.75 106 ALA A O 1
ATOM 823 N N . PRO A 1 107 ? 1.821 -11.192 6.267 1.00 95.25 107 PRO A N 1
ATOM 824 C CA . PRO A 1 107 ? 1.370 -12.150 7.273 1.00 95.25 107 PRO A CA 1
ATOM 825 C C . PRO A 1 107 ? 1.672 -11.715 8.713 1.00 95.25 107 PRO A C 1
ATOM 827 O O . PRO A 1 107 ? 0.872 -12.010 9.599 1.00 95.25 107 PRO A O 1
ATOM 830 N N . ASP A 1 108 ? 2.768 -10.992 8.960 1.00 93.88 108 ASP A N 1
ATOM 831 C CA . ASP A 1 108 ? 3.112 -10.514 10.306 1.00 93.88 108 ASP A CA 1
ATOM 832 C C . ASP A 1 108 ? 2.175 -9.372 10.718 1.00 93.88 108 ASP A C 1
ATOM 834 O O . ASP A 1 108 ? 1.684 -9.309 11.853 1.00 93.88 108 ASP A O 1
ATOM 838 N N . THR A 1 109 ? 1.859 -8.487 9.769 1.00 94.88 109 THR A N 1
ATOM 839 C CA . THR A 1 109 ? 0.840 -7.450 9.959 1.00 94.88 109 THR A CA 1
ATOM 840 C C . THR A 1 109 ? -0.544 -8.064 10.166 1.00 94.88 109 THR A C 1
ATOM 842 O O . THR A 1 109 ? -1.264 -7.649 11.071 1.00 94.88 109 THR A O 1
ATOM 845 N N . ALA A 1 110 ? -0.916 -9.083 9.387 1.00 96.25 110 ALA A N 1
ATOM 846 C CA . ALA A 1 110 ? -2.195 -9.778 9.524 1.00 96.25 110 ALA A CA 1
ATOM 847 C C . ALA A 1 110 ? -2.339 -10.454 10.892 1.00 96.25 110 ALA A C 1
ATOM 849 O O . ALA A 1 110 ? -3.371 -10.302 11.542 1.00 96.25 110 ALA A O 1
ATOM 850 N N . ALA A 1 111 ? -1.288 -11.134 11.363 1.00 94.44 111 ALA A N 1
ATOM 851 C CA . ALA A 1 1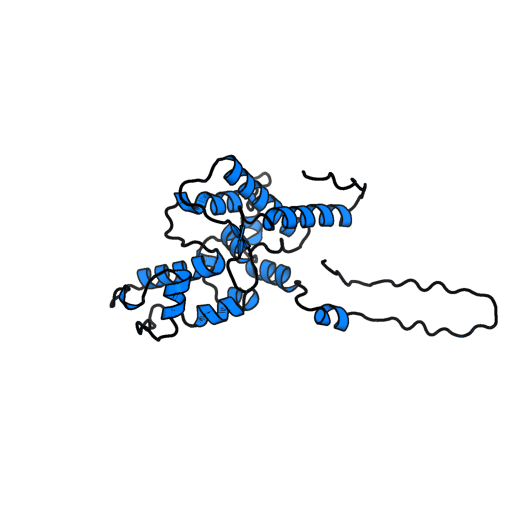11 ? -1.254 -11.732 12.695 1.00 94.44 111 ALA A CA 1
ATOM 852 C C . ALA A 1 111 ? -1.456 -10.680 13.795 1.00 94.44 111 ALA A C 1
ATOM 854 O O . ALA A 1 111 ? -2.169 -10.932 14.765 1.00 94.44 111 ALA A O 1
ATOM 855 N N . SER A 1 112 ? -0.881 -9.488 13.615 1.00 92.31 112 SER A N 1
ATOM 856 C CA . SER A 1 112 ? -1.097 -8.358 14.523 1.00 92.31 112 SER A CA 1
ATOM 857 C C . SER A 1 112 ? -2.561 -7.908 14.486 1.00 92.31 112 SER A C 1
ATOM 859 O O . SER A 1 112 ? -3.204 -7.818 15.525 1.00 92.31 112 SER A O 1
ATOM 861 N N . LEU A 1 113 ? -3.128 -7.699 13.296 1.00 94.25 113 LEU A N 1
ATOM 862 C CA . LEU A 1 113 ? -4.503 -7.220 13.112 1.00 94.25 113 LEU A CA 1
ATOM 863 C C . LEU A 1 113 ? -5.589 -8.247 13.477 1.00 94.25 113 LEU A C 1
ATOM 865 O O . LEU A 1 113 ? -6.740 -7.859 13.653 1.00 94.25 113 LEU A O 1
ATOM 869 N N . ALA A 1 114 ? -5.256 -9.530 13.633 1.00 93.44 114 ALA A N 1
ATOM 870 C CA . ALA A 1 114 ? -6.218 -10.603 13.902 1.00 93.44 114 ALA A CA 1
ATOM 871 C C . ALA A 1 114 ? -7.008 -10.438 15.215 1.00 93.44 114 ALA A C 1
ATOM 873 O O . ALA A 1 114 ? -8.075 -11.029 15.366 1.00 93.44 114 ALA A O 1
ATOM 874 N N . ALA A 1 115 ? -6.505 -9.642 16.165 1.00 88.94 115 ALA A N 1
ATOM 875 C CA . ALA A 1 115 ? -7.208 -9.350 17.416 1.00 88.94 115 ALA A CA 1
ATOM 876 C C . ALA A 1 115 ? -8.343 -8.321 17.268 1.00 88.94 115 ALA A C 1
ATOM 878 O O . ALA A 1 115 ? -9.098 -8.099 18.215 1.00 88.94 115 ALA A O 1
ATOM 879 N N . LEU A 1 116 ? -8.450 -7.674 16.108 1.00 90.25 116 LEU A N 1
ATOM 880 C CA . LEU A 1 116 ? -9.477 -6.691 15.816 1.00 90.25 116 LEU A CA 1
ATOM 881 C C . LEU A 1 116 ? -10.708 -7.401 15.217 1.00 90.25 116 LEU A C 1
ATOM 883 O O . LEU A 1 116 ? -10.603 -7.972 14.128 1.00 90.25 116 LEU A O 1
ATOM 887 N N . PRO A 1 117 ? -11.872 -7.394 15.892 1.00 86.75 117 PRO A N 1
ATOM 888 C CA . PRO A 1 117 ? -13.063 -8.034 15.356 1.00 86.75 117 PRO A CA 1
ATOM 889 C C . PRO A 1 117 ? -13.562 -7.274 14.126 1.00 86.75 117 PRO A C 1
ATOM 891 O O . PRO A 1 117 ? -13.695 -6.053 14.135 1.00 86.75 117 PRO A O 1
ATOM 894 N N . LEU A 1 118 ? -13.845 -8.018 13.060 1.00 87.62 118 LEU A N 1
ATOM 895 C CA . LEU A 1 118 ? -14.426 -7.478 11.824 1.00 87.62 118 LEU A CA 1
ATOM 896 C C . LEU A 1 118 ? -15.950 -7.503 11.848 1.00 87.62 118 LEU A C 1
ATOM 898 O O . LEU A 1 118 ? -16.592 -6.771 11.102 1.00 87.62 118 LEU A O 1
ATOM 902 N N . ASP A 1 119 ? -16.517 -8.385 12.670 1.00 88.56 119 ASP A N 1
ATOM 903 C CA . ASP A 1 119 ? -17.946 -8.429 12.918 1.00 88.56 119 ASP A CA 1
ATOM 904 C C . ASP A 1 119 ? -18.281 -7.384 13.991 1.00 88.56 119 ASP A C 1
ATOM 906 O O . ASP A 1 119 ? -17.888 -7.560 15.149 1.00 88.56 119 ASP A O 1
ATOM 910 N N . PRO A 1 120 ? -19.011 -6.309 13.648 1.00 83.12 120 PRO A N 1
ATOM 911 C CA . PRO A 1 120 ? -19.344 -5.257 14.599 1.00 83.12 120 PRO A CA 1
ATOM 912 C C . PRO A 1 120 ? -20.300 -5.728 15.705 1.00 83.12 120 PRO A C 1
ATOM 914 O O . PRO A 1 120 ? -20.488 -5.008 16.684 1.00 83.12 120 PRO A O 1
ATOM 917 N N . ALA A 1 121 ? -20.914 -6.911 15.576 1.00 84.94 121 ALA A N 1
ATOM 918 C CA . ALA A 1 121 ? -21.703 -7.521 16.643 1.00 84.94 121 ALA A CA 1
ATOM 919 C C . ALA A 1 121 ? -20.835 -8.186 17.726 1.00 84.94 121 ALA A C 1
ATOM 921 O O . ALA A 1 121 ? -21.338 -8.476 18.816 1.00 84.94 121 ALA A O 1
ATOM 922 N N . GLN A 1 122 ? -19.549 -8.437 17.456 1.00 85.94 122 GLN A N 1
ATOM 923 C CA . GLN A 1 122 ? -18.640 -8.990 18.453 1.00 85.94 122 GLN A CA 1
ATOM 924 C C . GLN A 1 122 ? -18.190 -7.893 19.425 1.00 85.94 122 GLN A C 1
ATOM 926 O O . GLN A 1 122 ? -17.716 -6.840 18.993 1.00 85.94 122 GLN A O 1
ATOM 931 N N . PRO A 1 123 ? -18.315 -8.117 20.745 1.00 80.62 123 PRO A N 1
ATOM 932 C CA . PRO A 1 123 ? -17.892 -7.130 21.723 1.00 80.62 123 PRO A CA 1
ATOM 933 C C . PRO A 1 123 ? -16.375 -6.934 21.655 1.00 80.62 123 PRO A C 1
ATOM 935 O O . PRO A 1 123 ? -15.611 -7.901 21.643 1.00 80.62 123 PRO A O 1
ATOM 938 N N . LEU A 1 124 ? -15.943 -5.674 21.653 1.00 83.19 124 LEU A N 1
ATOM 939 C CA . LEU A 1 124 ? -14.533 -5.325 21.785 1.00 83.19 124 LEU A CA 1
ATOM 940 C C . LEU A 1 124 ? -14.056 -5.642 23.209 1.00 83.19 124 LEU A C 1
ATOM 942 O O . LEU A 1 124 ? -14.721 -5.313 24.193 1.00 83.19 124 LEU A O 1
ATOM 946 N N . ASP A 1 125 ? -12.882 -6.261 23.327 1.00 84.19 125 ASP A N 1
ATOM 947 C CA . ASP A 1 125 ? -12.222 -6.433 24.619 1.00 84.19 125 ASP A CA 1
ATOM 948 C C . ASP A 1 125 ? -11.562 -5.113 25.042 1.00 84.19 125 ASP A C 1
ATOM 950 O O . ASP A 1 125 ? -10.490 -4.744 24.560 1.00 84.19 125 ASP A O 1
ATOM 954 N N . TYR A 1 126 ? -12.213 -4.395 25.959 1.00 83.00 126 TYR A N 1
ATOM 955 C CA . TYR A 1 126 ? -11.718 -3.130 26.510 1.00 83.00 126 TYR A CA 1
ATOM 956 C C . TYR A 1 126 ? -10.670 -3.308 27.621 1.00 83.00 126 TYR A C 1
ATOM 958 O O . TYR A 1 126 ? -10.284 -2.331 28.271 1.00 83.00 126 TYR A O 1
ATOM 966 N N . SER A 1 127 ? -10.214 -4.534 27.897 1.00 87.06 127 SER A N 1
ATOM 967 C CA . SER A 1 127 ? -9.194 -4.761 28.916 1.00 87.06 127 SER A CA 1
ATOM 968 C C . SER A 1 127 ? -7.848 -4.150 28.505 1.00 87.06 127 SER A C 1
ATOM 970 O O . SER A 1 127 ? -7.381 -4.278 27.374 1.00 87.06 127 SER A O 1
ATOM 972 N N . LEU A 1 128 ? -7.175 -3.488 29.453 1.00 86.88 128 LEU A N 1
ATOM 973 C CA . LEU A 1 128 ? -5.865 -2.862 29.214 1.00 86.88 128 LEU A CA 1
ATOM 974 C C . LEU A 1 128 ? -4.771 -3.875 28.846 1.00 86.88 128 LEU A C 1
ATOM 976 O O . LEU A 1 128 ? -3.768 -3.504 28.240 1.00 86.88 128 LEU A O 1
ATOM 980 N N . THR A 1 129 ? -4.960 -5.138 29.224 1.00 89.31 129 THR A N 1
ATOM 981 C CA . THR A 1 129 ? -4.045 -6.255 28.959 1.00 89.31 129 THR A CA 1
ATOM 982 C C . THR A 1 129 ? -4.514 -7.149 27.812 1.00 89.31 129 THR A C 1
ATOM 984 O O . THR A 1 129 ? -3.865 -8.154 27.530 1.00 89.31 129 THR A O 1
ATOM 987 N N . GLY A 1 130 ? -5.649 -6.825 27.190 1.00 88.62 130 GLY A N 1
ATOM 988 C CA . GLY A 1 130 ? -6.214 -7.584 26.085 1.00 88.62 130 GLY A CA 1
ATOM 989 C C . GLY A 1 130 ? -5.405 -7.417 24.799 1.00 88.62 130 GLY A C 1
ATOM 990 O O . GLY A 1 130 ? -4.628 -6.466 24.664 1.00 88.62 130 GLY A O 1
ATOM 991 N N . PRO A 1 131 ? -5.600 -8.308 23.815 1.00 88.81 131 PRO A N 1
ATOM 992 C CA . PRO A 1 131 ? -4.839 -8.294 22.566 1.00 88.81 131 PRO A CA 1
ATOM 993 C C . PRO A 1 131 ? -5.138 -7.064 21.687 1.00 88.81 131 PRO A C 1
ATOM 995 O O . PRO A 1 131 ? -4.322 -6.700 20.846 1.00 88.81 131 PRO A O 1
ATOM 998 N N . LEU A 1 132 ? -6.261 -6.374 21.919 1.00 89.50 132 LEU A N 1
ATOM 999 C CA . LEU A 1 132 ? -6.620 -5.125 21.241 1.00 89.50 132 LEU A CA 1
ATOM 1000 C C . LEU A 1 132 ? -5.813 -3.912 21.744 1.00 89.50 132 LEU A C 1
ATOM 1002 O O . LEU A 1 132 ? -5.499 -3.008 20.971 1.00 89.50 132 LEU A O 1
ATOM 1006 N N . SER A 1 133 ? -5.451 -3.892 23.030 1.00 90.75 133 SER A N 1
ATOM 1007 C CA . SER A 1 133 ? -4.724 -2.790 23.676 1.00 90.75 133 SER A CA 1
ATOM 1008 C C . SER A 1 133 ? -3.425 -2.389 22.953 1.00 90.75 133 SER A C 1
ATOM 1010 O O . SER A 1 133 ? -3.287 -1.208 22.616 1.00 90.75 133 SER A O 1
ATOM 1012 N N . PRO A 1 134 ? -2.496 -3.317 22.626 1.00 91.12 134 PRO A N 1
ATOM 1013 C CA . PRO A 1 134 ? -1.288 -2.957 21.888 1.00 91.12 134 PRO A CA 1
ATOM 1014 C C . PRO A 1 134 ? -1.593 -2.428 20.481 1.00 91.12 134 PRO A C 1
ATOM 1016 O O . PRO A 1 134 ? -0.918 -1.506 20.040 1.00 91.12 134 PRO A O 1
ATOM 1019 N N . LEU A 1 135 ? -2.628 -2.926 19.794 1.00 91.44 135 LEU A N 1
ATOM 1020 C CA . LEU A 1 135 ? -2.991 -2.434 18.459 1.00 91.44 135 LEU A CA 1
ATOM 1021 C C . LEU A 1 135 ? -3.476 -0.989 18.488 1.00 91.44 135 LEU A C 1
ATOM 1023 O O . LEU A 1 135 ? -3.035 -0.170 17.682 1.00 91.44 135 LEU A O 1
ATOM 1027 N N . LEU A 1 136 ? -4.368 -0.666 19.424 1.00 91.62 136 LEU A N 1
ATOM 1028 C CA . LEU A 1 136 ? -4.885 0.692 19.576 1.00 91.62 136 LEU A CA 1
ATOM 1029 C C . LEU A 1 136 ? -3.775 1.665 19.972 1.00 91.62 136 LEU A C 1
ATOM 1031 O O . LEU A 1 136 ? -3.708 2.767 19.424 1.00 91.62 136 LEU A O 1
ATOM 1035 N N . ALA A 1 137 ? -2.869 1.241 20.855 1.00 91.12 137 ALA A N 1
ATOM 1036 C CA . ALA A 1 137 ? -1.719 2.041 21.249 1.00 91.12 137 ALA A CA 1
ATOM 1037 C C . ALA A 1 137 ? -0.764 2.281 20.069 1.00 91.12 137 ALA A C 1
ATOM 1039 O O . ALA A 1 137 ? -0.392 3.424 19.810 1.00 91.12 137 ALA A O 1
ATOM 1040 N N . THR A 1 138 ? -0.405 1.232 19.325 1.00 90.50 138 THR A N 1
ATOM 1041 C CA . THR A 1 138 ? 0.550 1.314 18.212 1.00 90.50 138 THR A CA 1
ATOM 1042 C C . THR A 1 138 ? -0.006 2.084 17.019 1.00 90.50 138 THR A C 1
ATOM 1044 O O . THR A 1 138 ? 0.689 2.939 16.477 1.00 90.50 138 THR A O 1
ATOM 1047 N N . TYR A 1 139 ? -1.239 1.796 16.600 1.00 90.75 139 TYR A N 1
ATOM 1048 C CA . TYR A 1 139 ? -1.769 2.304 15.333 1.00 90.75 139 TYR A CA 1
ATOM 1049 C C . TYR A 1 139 ? -2.691 3.503 15.489 1.00 90.75 139 TYR A C 1
ATOM 1051 O O . TYR A 1 139 ? -2.801 4.294 14.563 1.00 90.75 139 TYR A O 1
ATOM 1059 N N . SER A 1 140 ? -3.352 3.667 16.633 1.00 88.31 140 SER A N 1
ATOM 1060 C CA . SER A 1 140 ? -4.282 4.785 16.841 1.00 88.31 140 SER A CA 1
ATOM 1061 C C . SER A 1 140 ? -3.816 5.770 17.908 1.00 88.31 140 SER A C 1
ATOM 1063 O O . SER A 1 140 ? -4.389 6.850 18.004 1.00 88.31 140 SER A O 1
ATOM 1065 N N . ASN A 1 141 ? -2.779 5.432 18.685 1.00 89.38 141 ASN A N 1
ATOM 1066 C CA . ASN A 1 141 ? -2.364 6.178 19.874 1.00 89.38 141 ASN A CA 1
ATOM 1067 C C . ASN A 1 141 ? -3.537 6.407 20.855 1.00 89.38 141 ASN A C 1
ATOM 1069 O O . ASN A 1 141 ? -3.683 7.481 21.441 1.00 89.38 141 ASN A O 1
ATOM 1073 N N . ILE A 1 142 ? -4.398 5.392 20.996 1.00 89.31 142 ILE A N 1
ATOM 1074 C CA . ILE A 1 142 ? -5.588 5.391 21.859 1.00 89.31 142 ILE A CA 1
ATOM 1075 C C . ILE A 1 142 ? -5.469 4.236 22.858 1.00 89.31 142 ILE A C 1
ATOM 1077 O O . ILE A 1 142 ? -5.003 3.151 22.518 1.00 89.31 142 ILE A O 1
ATOM 1081 N N . GLN A 1 143 ? -5.911 4.452 24.095 1.00 87.88 143 GLN A N 1
ATOM 1082 C CA . GLN A 1 143 ? -6.086 3.392 25.088 1.00 87.88 143 GLN A CA 1
ATOM 1083 C C . GLN A 1 143 ? -7.514 2.829 25.028 1.00 87.88 143 GLN A C 1
ATOM 1085 O O . GLN A 1 143 ? -8.454 3.606 24.854 1.00 87.88 143 GLN A O 1
ATOM 1090 N N . PRO A 1 144 ? -7.726 1.518 25.264 1.00 87.88 144 PRO A N 1
ATOM 1091 C CA . PRO A 1 144 ? -9.066 0.922 25.268 1.00 87.88 144 PRO A CA 1
ATOM 1092 C C . PRO A 1 144 ? -10.082 1.652 26.162 1.00 87.88 144 PRO A C 1
ATOM 1094 O O . PRO A 1 144 ? -11.247 1.778 25.805 1.00 87.88 144 PRO A O 1
ATOM 1097 N N . THR A 1 145 ? -9.633 2.199 27.295 1.00 87.50 145 THR A N 1
ATOM 1098 C CA . THR A 1 145 ? -10.456 2.953 28.259 1.00 87.50 145 THR A CA 1
ATOM 1099 C C . THR A 1 145 ? -10.973 4.294 27.736 1.00 87.50 145 THR A C 1
ATOM 1101 O O . THR A 1 145 ? -11.876 4.870 28.338 1.00 87.50 145 THR A O 1
ATOM 1104 N N . GLN A 1 146 ? -10.405 4.810 26.643 1.00 89.25 146 GLN A N 1
ATOM 1105 C CA . GLN A 1 146 ? -10.856 6.040 25.987 1.00 89.25 146 GLN A CA 1
ATOM 1106 C C . GLN A 1 146 ? -11.980 5.780 24.978 1.00 89.25 146 GLN A C 1
ATOM 1108 O O . GLN A 1 146 ? -12.604 6.731 24.507 1.00 89.25 146 GLN A O 1
ATOM 1113 N N . LEU A 1 147 ? -12.242 4.515 24.634 1.00 89.00 147 LEU A N 1
ATOM 1114 C CA . LEU A 1 147 ? -13.322 4.158 23.727 1.00 89.00 147 LEU A CA 1
ATOM 1115 C C . LEU A 1 147 ? -14.678 4.206 24.453 1.00 89.00 147 LEU A C 1
ATOM 1117 O O . LEU A 1 147 ? -14.774 3.820 25.621 1.00 89.00 147 LEU A O 1
ATOM 1121 N N . PRO A 1 148 ? -15.755 4.638 23.775 1.00 88.00 148 PRO A N 1
ATOM 1122 C CA . PRO A 1 148 ? -17.101 4.555 24.326 1.00 88.00 148 PRO A CA 1
ATOM 1123 C C . PRO A 1 148 ? -17.480 3.100 24.632 1.00 88.00 148 PRO A C 1
ATOM 1125 O O . PRO A 1 148 ? -17.340 2.231 23.774 1.00 88.00 148 PRO A O 1
ATOM 1128 N N . ALA A 1 149 ? -18.031 2.851 25.824 1.00 83.25 149 ALA A N 1
ATOM 1129 C CA . ALA A 1 149 ? -18.501 1.518 26.220 1.00 83.25 149 ALA A CA 1
ATOM 1130 C C . ALA A 1 149 ? -19.658 0.996 25.343 1.00 83.25 149 ALA A C 1
ATOM 1132 O O . ALA A 1 149 ? -19.818 -0.208 25.186 1.00 83.25 149 ALA A O 1
ATOM 1133 N N . ASN A 1 150 ? -20.451 1.906 24.764 1.00 84.50 150 ASN A N 1
ATOM 1134 C CA . ASN A 1 150 ? -21.575 1.603 23.875 1.00 84.50 150 ASN A CA 1
ATOM 1135 C C . ASN A 1 150 ? -21.304 2.180 22.483 1.00 84.50 150 ASN A C 1
ATOM 1137 O O . ASN A 1 150 ? -21.961 3.128 22.051 1.00 84.50 150 ASN A O 1
ATOM 1141 N N . MET A 1 151 ? -20.278 1.655 21.823 1.00 88.38 151 MET A N 1
ATOM 1142 C CA . MET A 1 151 ? -19.914 2.064 20.472 1.00 88.38 151 MET A CA 1
ATOM 1143 C C . MET A 1 151 ? -20.999 1.638 19.473 1.00 88.38 151 MET A C 1
ATOM 1145 O O . MET A 1 151 ? -21.479 0.504 19.522 1.00 88.38 151 MET A O 1
ATOM 1149 N N . SER A 1 152 ? -21.406 2.534 18.571 1.00 90.38 152 SER A N 1
ATOM 1150 C CA . SER A 1 152 ? -22.287 2.155 17.461 1.00 90.38 152 SER A CA 1
ATOM 1151 C C . SER A 1 152 ? -21.543 1.267 16.457 1.00 90.38 152 SER A C 1
ATOM 1153 O O . SER A 1 152 ? -20.313 1.264 16.398 1.00 90.38 152 SER A O 1
ATOM 1155 N N . VAL A 1 153 ? -22.286 0.539 15.618 1.00 89.44 153 VAL A N 1
ATOM 1156 C CA . VAL A 1 153 ? -21.705 -0.247 14.512 1.00 89.44 153 VAL A CA 1
ATOM 1157 C C . VAL A 1 153 ? -20.829 0.632 13.615 1.00 89.44 153 VAL A C 1
ATOM 1159 O O . VAL A 1 153 ? -19.728 0.239 13.252 1.00 89.44 153 VAL A O 1
ATOM 1162 N N . GLU A 1 154 ? -21.288 1.845 13.309 1.00 89.62 154 GLU A N 1
ATOM 1163 C CA . GLU A 1 154 ? -20.562 2.812 12.480 1.00 89.62 154 GLU A CA 1
ATOM 1164 C C . GLU A 1 154 ? -19.232 3.227 13.118 1.00 89.62 154 GLU A C 1
ATOM 1166 O O . GLU A 1 154 ? -18.201 3.194 12.456 1.00 89.62 154 GLU A O 1
ATOM 1171 N N . GLN A 1 155 ? -19.234 3.534 14.419 1.00 89.56 155 GLN A N 1
ATOM 1172 C CA . GLN A 1 155 ? -18.018 3.883 15.157 1.00 89.56 155 GLN A CA 1
ATOM 1173 C C . GLN A 1 155 ? -17.034 2.708 15.238 1.00 89.56 155 GLN A C 1
ATOM 1175 O O . GLN A 1 155 ? -15.823 2.913 15.178 1.00 89.56 155 GLN A O 1
ATOM 1180 N N . CYS A 1 156 ? -17.540 1.475 15.352 1.00 89.56 156 CYS A N 1
ATOM 1181 C CA . CYS A 1 156 ? -16.708 0.273 15.339 1.00 89.56 156 CYS A CA 1
ATOM 1182 C C . CYS A 1 156 ? -16.038 0.090 13.973 1.00 89.56 156 CYS A C 1
ATOM 1184 O O . CYS A 1 156 ? -14.826 -0.092 13.899 1.00 89.56 156 CYS A O 1
ATOM 1186 N N . MET A 1 157 ? -16.798 0.230 12.884 1.00 89.25 157 MET A N 1
ATOM 1187 C CA . MET A 1 157 ? -16.258 0.152 11.524 1.00 89.25 157 MET A CA 1
ATOM 1188 C C . MET A 1 157 ? -15.261 1.279 11.229 1.00 89.25 157 MET A C 1
ATOM 1190 O O . MET A 1 157 ? -14.239 1.037 10.589 1.00 89.25 157 MET A O 1
ATOM 1194 N N . GLU A 1 158 ? -15.514 2.492 11.725 1.00 89.50 158 GLU A N 1
ATOM 1195 C CA . GLU A 1 158 ? -14.582 3.617 11.618 1.00 89.50 158 GLU A CA 1
ATOM 1196 C C . GLU A 1 158 ? -13.274 3.332 12.366 1.00 89.50 158 GLU A C 1
ATOM 1198 O O . GLU A 1 158 ? -12.194 3.529 11.806 1.00 89.50 158 GLU A O 1
ATOM 1203 N N . LEU A 1 159 ? -13.353 2.797 13.590 1.00 90.31 159 LEU A N 1
ATOM 1204 C CA . LEU A 1 159 ? -12.183 2.382 14.363 1.00 90.31 159 LEU A CA 1
ATOM 1205 C C . LEU A 1 159 ? -11.395 1.285 13.640 1.00 90.31 159 LEU A C 1
ATOM 1207 O O . LEU A 1 159 ? -10.172 1.378 13.526 1.00 90.31 159 LEU A O 1
ATOM 1211 N N . VAL A 1 160 ? -12.089 0.263 13.131 1.00 91.50 160 VAL A N 1
ATOM 1212 C CA . VAL A 1 160 ? -11.476 -0.833 12.371 1.00 91.50 160 VAL A CA 1
ATOM 1213 C C . VAL A 1 160 ? -10.741 -0.278 11.160 1.00 91.50 160 VAL A C 1
ATOM 1215 O O . VAL A 1 160 ? -9.557 -0.560 10.969 1.00 91.50 160 VAL A O 1
ATOM 1218 N N . GLY A 1 161 ? -11.413 0.573 10.386 1.00 90.75 161 GLY A N 1
ATOM 1219 C CA . GLY A 1 161 ? -10.808 1.263 9.262 1.00 90.75 161 GLY A CA 1
ATOM 1220 C C . GLY A 1 161 ? -9.574 2.051 9.689 1.00 90.75 161 GLY A C 1
ATOM 1221 O O . GLY A 1 161 ? -8.495 1.855 9.142 1.00 90.75 161 GLY A O 1
ATOM 1222 N N . GLN A 1 162 ? -9.670 2.873 10.728 1.00 90.94 162 GLN A N 1
ATOM 1223 C CA . GLN A 1 162 ? -8.539 3.659 11.214 1.00 90.94 162 GLN A CA 1
ATOM 1224 C C . GLN A 1 162 ? -7.323 2.803 11.586 1.00 90.94 162 GLN A C 1
ATOM 1226 O O . GLN A 1 162 ? -6.195 3.161 11.235 1.00 90.94 162 GLN A O 1
ATOM 1231 N N . VAL A 1 163 ? -7.527 1.669 12.256 1.00 92.94 163 VAL A N 1
ATOM 1232 C CA . VAL A 1 163 ? -6.439 0.748 12.609 1.00 92.94 163 VAL A CA 1
ATOM 1233 C C . VAL A 1 163 ? -5.811 0.138 11.352 1.00 92.94 163 VAL A C 1
ATOM 1235 O O . VAL A 1 163 ? -4.589 0.175 11.218 1.00 92.94 163 VAL A O 1
ATOM 1238 N N . TYR A 1 164 ? -6.617 -0.347 10.401 1.00 94.31 164 TYR A N 1
ATOM 1239 C CA . TYR A 1 164 ? -6.122 -0.892 9.129 1.00 94.31 164 TYR A CA 1
ATOM 1240 C C . TYR A 1 164 ? -5.347 0.152 8.312 1.00 94.31 164 TYR A C 1
ATOM 1242 O O . TYR A 1 164 ? -4.268 -0.138 7.799 1.00 94.31 164 TYR A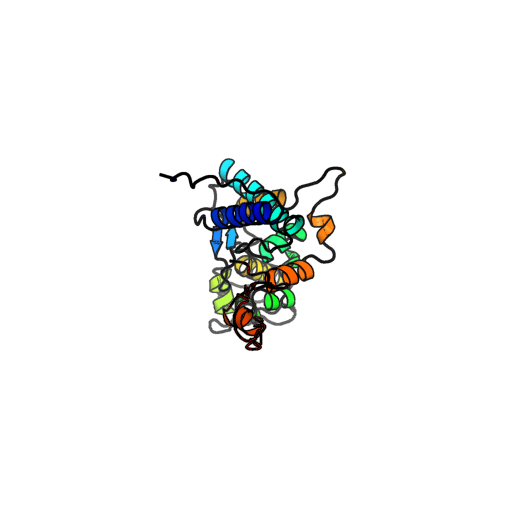 O 1
ATOM 1250 N N . ALA A 1 165 ? -5.853 1.383 8.225 1.00 92.31 165 ALA A N 1
ATOM 1251 C CA . ALA A 1 165 ? -5.190 2.481 7.524 1.00 92.31 165 ALA A CA 1
ATOM 1252 C C . ALA A 1 165 ? -3.797 2.752 8.089 1.00 92.31 165 ALA A C 1
ATOM 1254 O O . ALA A 1 165 ? -2.815 2.838 7.355 1.00 92.31 165 ALA A O 1
ATOM 1255 N N . ASN A 1 166 ? -3.705 2.863 9.413 1.00 92.25 166 ASN A N 1
ATOM 1256 C CA . ASN A 1 166 ? -2.450 3.151 10.082 1.00 92.25 166 ASN A CA 1
ATOM 1257 C C . ASN A 1 166 ? -1.473 1.986 9.964 1.00 92.25 166 ASN A C 1
ATOM 1259 O O . ASN A 1 166 ? -0.298 2.217 9.698 1.00 92.25 166 ASN A O 1
ATOM 1263 N N . ALA A 1 167 ? -1.950 0.748 10.090 1.00 94.44 167 ALA A N 1
ATOM 1264 C CA . ALA A 1 167 ? -1.103 -0.429 9.960 1.00 94.44 167 ALA A CA 1
ATOM 1265 C C . ALA A 1 167 ? -0.551 -0.620 8.539 1.00 94.44 167 ALA A C 1
ATOM 1267 O O . ALA A 1 167 ? 0.597 -1.025 8.378 1.00 94.44 167 ALA A O 1
ATOM 1268 N N . LEU A 1 168 ? -1.348 -0.326 7.506 1.00 95.19 168 LEU A N 1
ATOM 1269 C CA . LEU A 1 168 ? -0.998 -0.635 6.113 1.00 95.19 168 LEU A CA 1
ATOM 1270 C C . LEU A 1 168 ? -0.435 0.560 5.332 1.00 95.19 168 LEU A C 1
ATOM 1272 O O . LEU A 1 168 ? 0.355 0.378 4.402 1.00 95.19 168 LEU A O 1
ATOM 1276 N N . LEU A 1 169 ? -0.850 1.781 5.679 1.00 93.25 169 LEU A N 1
ATOM 1277 C CA . LEU A 1 169 ? -0.452 3.021 5.005 1.00 93.25 169 LEU A CA 1
ATOM 1278 C C . LEU A 1 169 ? 0.376 3.958 5.894 1.00 93.25 169 LEU A C 1
ATOM 1280 O O . LEU A 1 169 ? 1.034 4.856 5.370 1.00 93.25 169 LEU A O 1
ATOM 1284 N N . GLY A 1 170 ? 0.375 3.761 7.216 1.00 90.12 170 GLY A N 1
ATOM 1285 C CA . GLY A 1 170 ? 1.027 4.677 8.156 1.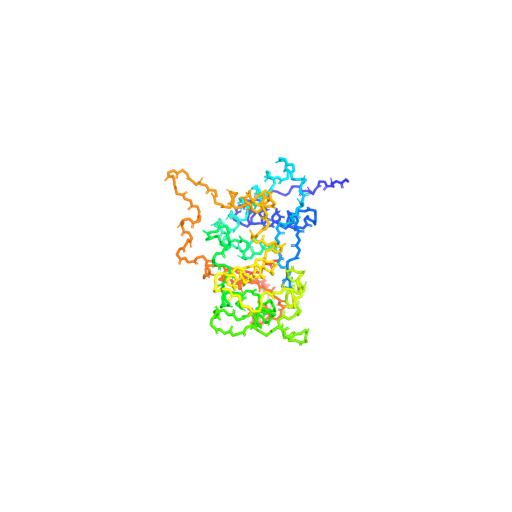00 90.12 170 GLY A CA 1
ATOM 1286 C C . GLY A 1 170 ? 0.295 6.014 8.319 1.00 90.12 170 GLY A C 1
ATOM 1287 O O . GLY A 1 170 ? 0.918 6.993 8.731 1.00 90.12 170 GLY A O 1
ATOM 1288 N N . CYS A 1 171 ? -0.992 6.087 7.955 1.00 84.12 171 CYS A N 1
ATOM 1289 C CA . CYS A 1 171 ? -1.816 7.285 8.119 1.00 84.12 171 CYS A CA 1
ATOM 1290 C C . CYS A 1 171 ? -3.298 6.946 8.389 1.00 84.12 171 CYS A C 1
ATOM 1292 O O . CYS A 1 171 ? -3.843 6.069 7.714 1.00 84.12 171 CYS A O 1
ATOM 1294 N N . PRO A 1 172 ? -3.986 7.653 9.310 1.00 72.38 172 PRO A N 1
ATOM 1295 C CA . PRO A 1 172 ? -5.405 7.431 9.570 1.00 72.38 172 PRO A CA 1
ATOM 1296 C C . PRO A 1 172 ? -6.280 8.068 8.476 1.00 72.38 172 PRO A C 1
ATOM 1298 O O . PRO A 1 172 ? -5.926 9.130 7.959 1.00 72.38 172 PRO A O 1
ATOM 1301 N N . PRO A 1 173 ? -7.467 7.505 8.177 1.00 65.56 173 PRO A N 1
ATOM 1302 C CA . PRO A 1 173 ? -8.400 8.075 7.207 1.00 65.56 173 PRO A CA 1
ATOM 1303 C C . PRO A 1 173 ? -9.086 9.339 7.750 1.00 65.56 173 PRO A C 1
ATOM 1305 O O . PRO A 1 173 ? -9.513 10.187 6.975 1.00 65.56 173 PRO A O 1
ATOM 1308 N N . SER A 1 174 ? -9.144 9.488 9.079 1.00 62.19 174 SER A N 1
ATOM 1309 C CA . SER A 1 174 ? -9.671 10.658 9.790 1.00 62.19 174 SER A CA 1
ATOM 1310 C C . SER A 1 174 ? -8.679 11.824 9.887 1.00 62.19 174 SER A C 1
ATOM 1312 O O . SER A 1 174 ? -9.040 12.899 10.373 1.00 62.19 174 SER A O 1
ATOM 1314 N N . ALA A 1 175 ? -7.437 11.662 9.407 1.00 59.59 175 ALA A N 1
ATOM 1315 C CA . ALA A 1 175 ? -6.568 12.807 9.175 1.00 59.59 175 ALA A CA 1
ATOM 1316 C C . ALA A 1 175 ? -7.274 13.705 8.152 1.00 59.59 175 ALA A C 1
ATOM 1318 O O . ALA A 1 175 ? -7.594 13.243 7.060 1.00 59.59 175 ALA A O 1
ATOM 1319 N N . ALA A 1 176 ? -7.570 14.956 8.532 1.00 57.03 176 ALA A N 1
ATOM 1320 C CA . ALA A 1 176 ? -8.243 15.937 7.681 1.00 57.03 176 ALA A CA 1
ATOM 1321 C C . ALA A 1 176 ? -7.773 15.802 6.225 1.00 57.03 176 ALA A C 1
ATOM 1323 O O . ALA A 1 176 ? -6.576 15.644 6.012 1.00 57.03 176 ALA A O 1
ATOM 1324 N N . LEU A 1 177 ? -8.680 15.883 5.243 1.00 58.16 177 LEU A N 1
ATOM 1325 C CA . LEU A 1 177 ? -8.388 15.738 3.802 1.00 58.16 177 LEU A CA 1
ATOM 1326 C C . LEU A 1 177 ? -7.100 16.460 3.353 1.00 58.16 177 LEU A C 1
ATOM 1328 O O . LEU A 1 177 ? -6.408 16.011 2.442 1.00 58.16 177 LEU A O 1
ATOM 1332 N N . ASP A 1 178 ? -6.747 17.555 4.030 1.00 59.81 178 ASP A N 1
ATOM 1333 C CA . ASP A 1 178 ? -5.517 18.304 3.811 1.00 59.81 178 ASP A CA 1
ATOM 1334 C C . ASP A 1 178 ? -4.201 17.586 4.168 1.00 59.81 178 ASP A C 1
ATOM 1336 O O . ASP A 1 178 ? -3.159 17.940 3.616 1.00 59.81 178 ASP A O 1
ATOM 1340 N N . MET A 1 179 ? -4.222 16.607 5.071 1.00 62.03 179 MET A N 1
ATOM 1341 C CA . MET A 1 179 ? -3.068 15.816 5.510 1.00 62.03 179 MET A CA 1
ATOM 1342 C C . MET A 1 179 ? -2.777 14.630 4.587 1.00 62.03 179 MET A C 1
ATOM 1344 O O . MET A 1 179 ? -1.673 14.115 4.611 1.00 62.03 179 MET A O 1
ATOM 1348 N N . LEU A 1 180 ? -3.717 14.206 3.739 1.00 83.69 180 LEU A N 1
ATOM 1349 C CA . LEU A 1 180 ? -3.510 13.082 2.815 1.00 83.69 180 LEU A CA 1
ATOM 1350 C C . LEU A 1 180 ? -3.096 13.538 1.407 1.00 83.69 180 LEU A C 1
ATOM 1352 O O . LEU A 1 180 ? -3.202 12.767 0.451 1.00 83.69 180 LEU A O 1
ATOM 1356 N N . LYS A 1 181 ? -2.607 14.778 1.251 1.00 89.94 181 LYS A N 1
ATOM 1357 C CA . LYS A 1 181 ? -2.236 15.342 -0.060 1.00 89.94 181 LYS A CA 1
ATOM 1358 C C . LYS A 1 181 ? -1.174 14.504 -0.762 1.00 89.94 181 LYS A C 1
ATOM 1360 O O . LYS A 1 181 ? -1.296 14.265 -1.957 1.00 89.94 181 LYS A O 1
ATOM 1365 N N . GLU A 1 182 ? -0.169 14.013 -0.051 1.00 92.88 182 GLU A N 1
ATOM 1366 C CA . GLU A 1 182 ? 0.875 13.157 -0.616 1.00 92.88 182 GLU A CA 1
ATOM 1367 C C . GLU A 1 182 ? 0.301 11.862 -1.201 1.00 92.88 182 GLU A C 1
ATOM 1369 O O . GLU A 1 182 ? 0.599 11.523 -2.348 1.00 92.88 182 GLU A O 1
ATOM 1374 N N . VAL A 1 183 ? -0.559 11.170 -0.444 1.00 93.00 183 VAL A N 1
ATOM 1375 C CA . VAL A 1 183 ? -1.231 9.940 -0.896 1.00 93.00 183 VAL A CA 1
ATOM 1376 C C . VAL A 1 183 ? -2.142 10.247 -2.076 1.00 93.00 183 VAL A C 1
ATOM 1378 O O . VAL A 1 183 ? -2.114 9.543 -3.079 1.00 93.00 183 VAL A O 1
ATOM 1381 N N . PHE A 1 184 ? -2.908 11.332 -2.001 1.00 92.38 184 PHE A N 1
ATOM 1382 C CA . PHE A 1 184 ? -3.807 11.753 -3.066 1.00 92.38 184 PHE A CA 1
ATOM 1383 C C . PHE A 1 184 ? -3.062 12.061 -4.371 1.00 92.38 184 PHE A C 1
ATOM 1385 O O . PHE A 1 184 ? -3.449 11.573 -5.431 1.00 92.38 184 PHE A O 1
ATOM 1392 N N . TYR A 1 185 ? -1.965 12.823 -4.316 1.00 94.62 185 TYR A N 1
ATOM 1393 C CA . TYR A 1 185 ? -1.148 13.116 -5.496 1.00 94.62 185 TYR A CA 1
ATOM 1394 C C . TYR A 1 185 ? -0.466 11.861 -6.036 1.00 94.62 185 TYR A C 1
ATOM 1396 O O . TYR A 1 185 ? -0.395 11.699 -7.253 1.00 94.62 185 TYR A O 1
ATOM 1404 N N . PHE A 1 186 ? -0.020 10.954 -5.162 1.00 96.06 186 PHE A N 1
ATOM 1405 C CA . PHE A 1 186 ? 0.444 9.634 -5.581 1.00 96.06 186 PHE A CA 1
ATOM 1406 C C . PHE A 1 186 ? -0.649 8.877 -6.346 1.00 96.06 186 PHE A C 1
ATOM 1408 O O . PHE A 1 186 ? -0.393 8.416 -7.456 1.00 96.06 186 PHE A O 1
ATOM 1415 N N . CYS A 1 187 ? -1.873 8.812 -5.814 1.00 94.75 187 CYS A N 1
ATOM 1416 C CA . CYS A 1 187 ? -2.999 8.135 -6.460 1.00 94.75 187 CYS A CA 1
ATOM 1417 C C . CYS A 1 187 ? -3.340 8.769 -7.813 1.00 94.75 187 CYS A C 1
ATOM 1419 O O . CYS A 1 187 ? -3.507 8.045 -8.785 1.00 94.75 187 CYS A O 1
ATOM 1421 N N . GLN A 1 188 ? -3.341 10.104 -7.921 1.00 94.25 188 GLN A N 1
ATOM 1422 C CA . GLN A 1 188 ? -3.501 10.787 -9.214 1.00 94.25 188 GLN A CA 1
ATOM 1423 C C . GLN A 1 188 ? -2.410 10.424 -10.222 1.00 94.25 188 GLN A C 1
ATOM 1425 O O . GLN A 1 188 ? -2.647 10.409 -11.424 1.00 94.25 188 GLN A O 1
ATOM 1430 N N . GLY A 1 189 ? -1.180 10.247 -9.745 1.00 95.56 189 GLY A N 1
ATOM 1431 C CA . GLY A 1 189 ? -0.069 9.829 -10.584 1.00 95.56 189 GLY A CA 1
ATOM 1432 C C . GLY A 1 189 ? -0.221 8.393 -11.061 1.00 95.56 189 GLY A C 1
ATOM 1433 O O . GLY A 1 189 ? 0.076 8.098 -12.217 1.00 95.56 189 GLY A O 1
ATOM 1434 N N . PHE A 1 190 ? -0.658 7.515 -10.158 1.00 95.44 190 PHE A N 1
ATOM 1435 C CA . PHE A 1 190 ? -0.874 6.099 -10.423 1.00 95.44 190 PHE A CA 1
ATOM 1436 C C . PHE A 1 190 ? -2.032 5.879 -11.400 1.00 95.44 190 PHE A C 1
ATOM 1438 O O . PHE A 1 190 ? -1.880 5.142 -12.370 1.00 95.44 190 PHE A O 1
ATOM 1445 N N . ASP A 1 191 ? -3.145 6.586 -11.206 1.00 93.62 191 ASP A N 1
ATOM 1446 C CA . ASP A 1 191 ? -4.303 6.574 -12.101 1.00 93.62 191 ASP A CA 1
ATOM 1447 C C . ASP A 1 191 ? -4.124 7.519 -13.300 1.00 93.62 191 ASP A C 1
ATOM 1449 O O . ASP A 1 191 ? -4.981 8.341 -13.626 1.00 93.62 191 ASP A O 1
ATOM 1453 N N . ALA A 1 192 ? -2.958 7.459 -13.947 1.00 82.06 192 ALA A N 1
ATOM 1454 C CA . ALA A 1 192 ? -2.715 8.247 -15.145 1.00 82.06 192 ALA A CA 1
ATOM 1455 C C . ALA A 1 192 ? -3.729 7.862 -16.238 1.00 82.06 192 ALA A C 1
ATOM 1457 O O . ALA A 1 192 ? -3.816 6.702 -16.642 1.00 82.06 192 ALA A O 1
ATOM 1458 N N . SER A 1 193 ? -4.487 8.842 -16.733 1.00 77.19 193 SER A N 1
ATOM 1459 C CA . SER A 1 193 ? -5.403 8.643 -17.854 1.00 77.19 193 SER A CA 1
ATOM 1460 C C . SER A 1 193 ? -4.617 8.470 -19.152 1.00 77.19 193 SER A C 1
ATOM 1462 O O . SER A 1 193 ? -3.847 9.361 -19.532 1.00 77.19 193 SER A O 1
ATOM 1464 N N . PHE A 1 194 ? -4.869 7.388 -19.881 1.00 65.25 194 PHE A N 1
ATOM 1465 C CA . PHE A 1 194 ? -4.665 7.405 -21.330 1.00 65.25 194 PHE A CA 1
ATOM 1466 C C . PHE A 1 194 ? -5.871 8.125 -21.929 1.00 65.25 194 PHE A C 1
ATOM 1468 O O . PHE A 1 194 ? -6.901 8.242 -21.271 1.00 65.25 194 PHE A O 1
ATOM 1475 N N . GLY A 1 195 ? -5.747 8.696 -23.124 1.00 66.19 195 GLY A N 1
ATOM 1476 C CA . GLY A 1 195 ? -6.875 9.380 -23.766 1.00 66.19 195 GLY A CA 1
ATOM 1477 C C . GLY A 1 195 ? -8.177 8.555 -23.758 1.00 66.19 195 GLY A C 1
ATOM 1478 O O . GLY A 1 195 ? -8.172 7.352 -23.516 1.00 66.19 195 GLY A O 1
ATOM 1479 N N . ASP A 1 196 ? -9.296 9.222 -24.041 1.00 68.81 196 ASP A N 1
ATOM 1480 C CA . ASP A 1 196 ? -10.644 8.630 -24.124 1.00 68.81 196 ASP A CA 1
ATOM 1481 C C . ASP A 1 196 ? -11.305 8.244 -22.785 1.00 68.81 196 ASP A C 1
ATOM 1483 O O . ASP A 1 196 ? -12.139 7.343 -22.730 1.00 68.81 196 ASP A O 1
ATOM 1487 N N . ASN A 1 197 ? -10.999 8.972 -21.703 1.00 71.31 197 ASN A N 1
ATOM 1488 C CA . ASN A 1 197 ? -11.610 8.814 -20.368 1.00 71.31 197 ASN A CA 1
ATOM 1489 C C . ASN A 1 197 ? -11.396 7.438 -19.704 1.00 71.31 197 ASN A C 1
ATOM 1491 O O . ASN A 1 197 ? -12.030 7.159 -18.688 1.00 71.31 197 ASN A O 1
ATOM 1495 N N . ALA A 1 198 ? -10.515 6.588 -20.237 1.00 78.81 198 ALA A N 1
ATOM 1496 C CA . ALA A 1 198 ? -10.158 5.322 -19.612 1.00 78.81 198 ALA A CA 1
ATOM 1497 C C . ALA A 1 198 ? -9.021 5.526 -18.600 1.00 78.81 198 ALA A C 1
ATOM 1499 O O . ALA A 1 198 ? -7.946 6.037 -18.929 1.00 78.81 198 ALA A O 1
ATOM 1500 N N . SER A 1 199 ? -9.267 5.111 -17.360 1.00 85.44 199 SER A N 1
ATOM 1501 C CA . SER A 1 199 ? -8.296 5.177 -16.272 1.00 85.44 199 SER A CA 1
ATOM 1502 C C . SER A 1 199 ? -7.584 3.828 -16.088 1.00 85.44 199 SER A C 1
ATOM 1504 O O . SER A 1 199 ? -8.125 2.753 -16.385 1.00 85.44 199 SER A O 1
ATOM 1506 N N . PHE A 1 200 ? -6.346 3.868 -15.592 1.00 83.44 200 PHE A N 1
ATOM 1507 C CA . PHE A 1 200 ? -5.619 2.654 -15.217 1.00 83.44 200 PHE A CA 1
ATOM 1508 C C . PHE A 1 200 ? -6.363 1.877 -14.131 1.00 83.44 200 PHE A C 1
ATOM 1510 O O . PHE A 1 200 ? -6.487 0.651 -14.210 1.00 83.44 200 PHE A O 1
ATOM 1517 N N . CYS A 1 201 ? -6.872 2.589 -13.128 1.00 88.38 201 CYS A N 1
ATOM 1518 C CA . CYS A 1 201 ? -7.607 1.988 -12.027 1.00 88.38 201 CYS A CA 1
ATOM 1519 C C . CYS A 1 201 ? -8.882 1.301 -12.521 1.00 88.38 201 CYS A C 1
ATOM 1521 O O . CYS A 1 201 ? -9.139 0.167 -12.121 1.00 88.38 201 CYS A O 1
ATOM 1523 N N . ASP A 1 202 ? -9.632 1.906 -13.444 1.00 86.75 202 ASP A N 1
ATOM 1524 C CA . ASP A 1 202 ? -10.843 1.301 -14.015 1.00 86.75 202 ASP A CA 1
ATOM 1525 C C . ASP A 1 202 ? -10.568 -0.033 -14.718 1.00 86.75 202 ASP A C 1
ATOM 1527 O O . ASP A 1 202 ? -11.360 -0.968 -14.604 1.00 86.75 202 ASP A O 1
ATOM 1531 N N . THR A 1 203 ? -9.407 -0.159 -15.365 1.00 84.62 203 THR A N 1
ATOM 1532 C CA . THR A 1 203 ? -8.984 -1.409 -16.016 1.00 84.62 203 THR A CA 1
ATOM 1533 C C . THR A 1 203 ? -8.648 -2.510 -15.000 1.00 84.62 203 THR A C 1
ATOM 1535 O O . THR A 1 203 ? -8.858 -3.691 -15.271 1.00 84.62 203 THR A O 1
ATOM 1538 N N . LEU A 1 204 ? -8.140 -2.145 -13.817 1.00 83.19 204 LEU A N 1
ATOM 1539 C CA . LEU A 1 204 ? -7.696 -3.089 -12.785 1.00 83.19 204 LEU A CA 1
ATOM 1540 C C . LEU A 1 204 ? -8.764 -3.488 -11.768 1.00 83.19 204 LEU A C 1
ATOM 1542 O O . LEU A 1 204 ? -8.647 -4.555 -11.160 1.00 83.19 204 LEU A O 1
ATOM 1546 N N . LYS A 1 205 ? -9.780 -2.648 -11.550 1.00 85.12 205 LYS A N 1
ATOM 1547 C CA . LYS A 1 205 ? -10.807 -2.831 -10.508 1.00 85.12 205 LYS A CA 1
ATOM 1548 C C . LYS A 1 205 ? -11.443 -4.227 -10.421 1.00 85.12 205 LYS A C 1
ATOM 1550 O O . LYS A 1 205 ? -11.872 -4.569 -9.327 1.00 85.12 205 LYS A O 1
ATOM 1555 N N . PRO A 1 206 ? -11.559 -5.044 -11.481 1.00 86.94 206 PRO A N 1
ATOM 1556 C CA . PRO A 1 206 ? -12.098 -6.398 -11.331 1.00 86.94 206 PRO A CA 1
ATOM 1557 C C . PRO A 1 206 ? -11.140 -7.397 -10.664 1.00 86.94 206 PRO A C 1
ATOM 1559 O O . PRO A 1 206 ? -11.603 -8.373 -10.084 1.00 86.94 206 PRO A O 1
ATOM 1562 N N . SER A 1 207 ? -9.822 -7.191 -10.756 1.00 89.38 207 SER A N 1
ATOM 1563 C CA . SER A 1 207 ? -8.824 -8.225 -10.429 1.00 89.38 207 SER A CA 1
ATOM 1564 C C . SER A 1 207 ? -7.578 -7.706 -9.710 1.00 89.38 207 SER A C 1
ATOM 1566 O O . SER A 1 207 ? -6.583 -8.424 -9.607 1.00 89.38 207 SER A O 1
ATOM 1568 N N . ALA A 1 208 ? -7.566 -6.460 -9.231 1.00 90.12 208 ALA A N 1
ATOM 1569 C CA . ALA A 1 208 ? -6.323 -5.854 -8.758 1.00 90.12 208 ALA A CA 1
ATOM 1570 C C . ALA A 1 208 ? -5.705 -6.540 -7.526 1.00 90.12 208 ALA A C 1
ATOM 1572 O O . ALA A 1 208 ? -4.489 -6.552 -7.415 1.00 90.12 208 ALA A O 1
ATOM 1573 N N . LYS A 1 209 ? -6.486 -7.161 -6.633 1.00 94.56 209 LYS A N 1
ATOM 1574 C CA . LYS A 1 209 ? -5.988 -7.860 -5.440 1.00 94.56 209 LYS A CA 1
ATOM 1575 C C . LYS A 1 209 ? -5.271 -9.123 -5.872 1.00 94.56 209 LYS A C 1
ATOM 1577 O O . LYS A 1 209 ? -4.126 -9.323 -5.490 1.00 94.56 209 LYS A O 1
ATOM 1582 N N . ASP A 1 210 ? -5.896 -9.906 -6.747 1.00 94.25 210 ASP A N 1
ATOM 1583 C CA . ASP A 1 210 ? -5.285 -11.103 -7.322 1.00 94.25 210 ASP A CA 1
ATOM 1584 C C . ASP A 1 210 ? -4.019 -10.764 -8.107 1.00 94.25 210 ASP A C 1
ATOM 1586 O O . ASP A 1 210 ? -2.998 -11.430 -7.938 1.00 94.25 210 ASP A O 1
ATOM 1590 N N . LEU A 1 211 ? -4.051 -9.689 -8.902 1.00 93.38 211 LEU A N 1
ATOM 1591 C CA . LEU A 1 211 ? -2.884 -9.203 -9.633 1.00 93.38 211 LEU A CA 1
ATOM 1592 C C . LEU A 1 211 ? -1.766 -8.756 -8.685 1.00 93.38 211 LEU A C 1
ATOM 1594 O O . LEU A 1 211 ? -0.622 -9.157 -8.869 1.00 93.38 211 LEU A O 1
ATOM 1598 N N . LEU A 1 212 ? -2.068 -7.939 -7.675 1.00 95.25 212 LEU A N 1
ATOM 1599 C CA . LEU A 1 212 ? -1.081 -7.472 -6.700 1.00 95.25 212 LEU A CA 1
ATOM 1600 C C . LEU A 1 212 ? -0.500 -8.644 -5.912 1.00 95.25 212 LEU A C 1
ATOM 1602 O O . LEU A 1 212 ? 0.713 -8.718 -5.748 1.00 95.25 212 LEU A O 1
ATOM 1606 N N . CYS A 1 213 ? -1.332 -9.598 -5.501 1.00 95.38 213 CYS A N 1
ATOM 1607 C CA . CYS A 1 213 ? -0.875 -10.848 -4.918 1.00 95.38 213 CYS A CA 1
ATOM 1608 C C . CYS A 1 213 ? 0.073 -11.595 -5.854 1.00 95.38 213 CYS A C 1
ATOM 1610 O O . CYS A 1 213 ? 1.159 -11.957 -5.427 1.00 95.38 213 CYS A O 1
ATOM 1612 N N . LEU A 1 214 ? -0.291 -11.783 -7.123 1.00 93.88 214 LEU A N 1
ATOM 1613 C CA . LEU A 1 214 ? 0.556 -12.464 -8.104 1.00 93.88 214 LEU A CA 1
ATOM 1614 C C . LEU A 1 214 ? 1.887 -11.736 -8.335 1.00 93.88 214 LEU A C 1
ATOM 1616 O O . LEU A 1 214 ? 2.919 -12.382 -8.482 1.00 93.88 214 LEU A O 1
ATOM 1620 N N . LEU A 1 215 ? 1.872 -10.404 -8.394 1.00 93.44 215 LEU A N 1
ATOM 1621 C CA . LEU A 1 215 ? 3.072 -9.597 -8.608 1.00 93.44 215 LEU A CA 1
ATOM 1622 C C . LEU A 1 215 ? 4.007 -9.659 -7.398 1.00 93.44 215 LEU A C 1
ATOM 1624 O O . LEU A 1 215 ? 5.210 -9.826 -7.570 1.00 93.44 215 LEU A O 1
ATOM 1628 N N . TYR A 1 216 ? 3.475 -9.533 -6.182 1.00 93.81 216 TYR A N 1
ATOM 1629 C CA . TYR A 1 216 ? 4.279 -9.481 -4.958 1.00 93.81 216 TYR A CA 1
ATOM 1630 C C . TYR A 1 216 ? 4.690 -10.867 -4.435 1.00 93.81 216 TYR A C 1
ATOM 1632 O O . TYR A 1 216 ? 5.718 -10.965 -3.768 1.00 93.81 216 TYR A O 1
ATOM 1640 N N . ASP A 1 217 ? 3.970 -11.936 -4.785 1.00 89.25 217 ASP A N 1
ATOM 1641 C CA . ASP A 1 217 ? 4.347 -13.329 -4.476 1.00 89.25 217 ASP A CA 1
ATOM 1642 C C . ASP A 1 217 ? 5.588 -13.793 -5.266 1.00 89.25 217 ASP A C 1
ATOM 1644 O O . ASP A 1 217 ? 6.273 -14.739 -4.892 1.00 89.25 217 ASP A O 1
ATOM 1648 N N . GLN A 1 218 ? 5.962 -13.070 -6.327 1.00 82.50 218 GLN A N 1
ATOM 1649 C CA . GLN A 1 218 ? 7.212 -13.304 -7.066 1.00 82.50 218 GLN A CA 1
ATOM 1650 C C . GLN A 1 218 ? 8.463 -12.809 -6.318 1.00 82.50 218 GLN A C 1
ATOM 1652 O O . GLN A 1 218 ? 9.577 -12.898 -6.840 1.00 82.50 218 GLN A O 1
ATOM 1657 N N . ARG A 1 219 ? 8.313 -12.263 -5.104 1.00 77.44 219 ARG A N 1
ATOM 1658 C CA . ARG A 1 219 ? 9.435 -11.793 -4.292 1.00 77.44 219 ARG A CA 1
ATOM 1659 C C . ARG A 1 219 ? 10.273 -12.977 -3.815 1.00 77.44 219 ARG A C 1
ATOM 1661 O O . ARG A 1 219 ? 9.825 -13.788 -3.011 1.00 77.44 219 ARG A O 1
ATOM 1668 N N . ILE A 1 220 ? 11.539 -12.995 -4.225 1.00 78.69 220 ILE A N 1
ATOM 1669 C CA . ILE A 1 220 ? 12.547 -13.866 -3.620 1.00 78.69 220 ILE A CA 1
ATOM 1670 C C . ILE A 1 220 ? 12.867 -13.307 -2.226 1.00 78.69 220 ILE A C 1
ATOM 1672 O O . ILE A 1 220 ? 13.456 -12.233 -2.091 1.00 78.69 220 ILE A O 1
ATOM 1676 N N . THR A 1 221 ? 12.441 -14.008 -1.182 1.00 76.88 221 THR A N 1
ATOM 1677 C CA . THR A 1 221 ? 12.667 -13.658 0.227 1.00 76.88 221 THR A CA 1
ATOM 1678 C C . THR A 1 221 ? 13.824 -14.435 0.845 1.00 76.88 221 THR A C 1
ATOM 1680 O O . THR A 1 221 ? 14.372 -13.997 1.855 1.00 76.88 221 THR A O 1
ATOM 1683 N N . SER A 1 222 ? 14.249 -15.544 0.232 1.00 80.19 222 SER A N 1
ATOM 1684 C CA . SER A 1 222 ? 15.409 -16.316 0.678 1.00 80.19 222 SER A CA 1
ATOM 1685 C C . SER A 1 222 ? 16.228 -16.868 -0.497 1.00 80.19 222 SER A C 1
ATOM 1687 O O . SER A 1 222 ? 15.670 -17.212 -1.540 1.00 80.19 222 SER A O 1
ATOM 1689 N N . PRO A 1 223 ? 17.556 -17.040 -0.337 1.00 82.19 223 PRO A N 1
ATOM 1690 C CA . PRO A 1 223 ? 18.376 -17.714 -1.343 1.00 82.19 223 PRO A CA 1
ATOM 1691 C C . PRO A 1 223 ? 17.894 -19.133 -1.672 1.00 82.19 223 PRO A C 1
ATOM 1693 O O . PRO A 1 223 ? 18.039 -19.573 -2.810 1.00 82.19 223 PRO A O 1
ATOM 1696 N N . SER A 1 224 ? 17.294 -19.842 -0.705 1.00 84.94 224 SER A N 1
ATOM 1697 C CA . SER A 1 224 ? 16.787 -21.205 -0.907 1.00 84.94 224 SER A CA 1
ATOM 1698 C C . SER A 1 224 ? 15.723 -21.282 -2.004 1.00 84.94 224 SER A C 1
ATOM 1700 O O . SER A 1 224 ? 15.785 -22.197 -2.816 1.00 84.94 224 SER A O 1
ATOM 1702 N N . GLN A 1 225 ? 14.840 -20.280 -2.120 1.00 81.06 225 GLN A N 1
ATOM 1703 C CA . GLN A 1 225 ? 13.816 -20.225 -3.175 1.00 81.06 225 GLN A CA 1
ATOM 1704 C C . GLN A 1 225 ? 14.406 -20.215 -4.592 1.00 81.06 225 GLN A C 1
ATOM 1706 O O . GLN A 1 225 ? 13.754 -20.667 -5.533 1.00 81.06 225 GLN A O 1
ATOM 1711 N N . VAL A 1 226 ? 15.624 -19.690 -4.751 1.00 84.00 226 VAL A N 1
ATOM 1712 C CA . VAL A 1 226 ? 16.347 -19.700 -6.029 1.00 84.00 226 VAL A CA 1
ATOM 1713 C C . VAL A 1 226 ? 17.131 -20.994 -6.176 1.00 84.00 226 VAL A C 1
ATOM 1715 O O . VAL A 1 226 ? 17.020 -21.648 -7.205 1.00 84.00 226 VAL A O 1
ATOM 1718 N N . ILE A 1 227 ? 17.898 -21.378 -5.150 1.00 84.00 227 ILE A N 1
ATOM 1719 C CA . ILE A 1 227 ? 18.778 -22.556 -5.181 1.00 84.00 227 ILE A CA 1
ATOM 1720 C C . ILE A 1 227 ? 17.992 -23.834 -5.482 1.00 84.00 227 ILE A C 1
ATOM 1722 O O . ILE A 1 227 ? 18.439 -24.636 -6.294 1.00 84.00 227 ILE A O 1
ATOM 1726 N N . GLU A 1 228 ? 16.811 -24.003 -4.888 1.00 82.62 228 GLU A N 1
ATOM 1727 C CA . GLU A 1 228 ? 15.941 -25.166 -5.116 1.00 82.62 228 GLU A CA 1
ATOM 1728 C C . GLU A 1 228 ? 15.412 -25.257 -6.554 1.00 82.62 228 GLU A C 1
ATOM 1730 O O . GLU A 1 228 ? 14.992 -26.328 -6.984 1.00 82.62 228 GLU A O 1
ATOM 1735 N N . ARG A 1 229 ? 15.440 -24.150 -7.304 1.00 78.69 229 ARG A N 1
ATOM 1736 C CA . ARG A 1 229 ? 15.007 -24.076 -8.705 1.00 78.69 229 ARG A CA 1
ATOM 1737 C C . ARG A 1 229 ? 16.171 -24.103 -9.695 1.00 78.69 229 ARG A C 1
ATOM 1739 O O . ARG A 1 229 ? 15.928 -24.121 -10.897 1.00 78.69 229 ARG A O 1
ATOM 1746 N N . LEU A 1 230 ? 17.420 -24.077 -9.221 1.00 82.25 230 LEU A N 1
ATOM 1747 C CA . LEU A 1 230 ? 18.591 -24.190 -10.086 1.00 82.25 230 LEU A CA 1
ATOM 1748 C C . LEU A 1 230 ? 18.744 -25.642 -10.542 1.00 82.25 230 LEU A C 1
ATOM 1750 O O . LEU A 1 230 ? 19.190 -26.505 -9.787 1.00 82.25 230 LEU A O 1
ATOM 1754 N N . GLU A 1 231 ? 18.415 -25.898 -11.800 1.00 79.38 231 GLU A N 1
ATOM 1755 C CA . GLU A 1 231 ? 18.752 -27.152 -12.460 1.00 79.38 231 GLU A CA 1
ATOM 1756 C C . GLU A 1 231 ? 20.139 -27.032 -13.097 1.00 79.38 231 GLU A C 1
ATOM 1758 O O . GLU A 1 231 ? 20.425 -26.109 -13.861 1.00 79.38 231 GLU A O 1
ATOM 1763 N N . PHE A 1 232 ? 21.026 -27.968 -12.763 1.00 79.38 232 PHE A N 1
ATOM 1764 C CA . PHE A 1 232 ? 22.347 -28.058 -13.372 1.00 79.38 232 PHE A CA 1
ATOM 1765 C C . PHE A 1 232 ? 22.323 -29.173 -14.411 1.00 79.38 232 PHE A C 1
ATOM 1767 O O . PHE A 1 232 ? 22.251 -30.353 -14.060 1.00 79.38 232 PHE A O 1
ATOM 1774 N N . GLU A 1 233 ? 22.425 -28.819 -15.691 1.00 72.56 233 GLU A N 1
ATOM 1775 C CA . GLU A 1 233 ? 22.699 -29.815 -16.720 1.00 72.56 233 GLU A CA 1
ATOM 1776 C C . GLU A 1 233 ? 24.126 -30.340 -16.533 1.00 72.56 233 GLU A C 1
ATOM 1778 O O . GLU A 1 233 ? 25.122 -29.672 -16.824 1.00 72.56 233 GLU A O 1
ATOM 1783 N N . VAL A 1 234 ? 24.238 -31.564 -16.017 1.00 66.81 234 VAL A N 1
ATOM 1784 C CA . VAL A 1 234 ? 25.515 -32.272 -15.971 1.00 66.81 234 VAL A CA 1
ATOM 1785 C C . VAL A 1 234 ? 25.822 -32.734 -17.389 1.00 66.81 234 VAL A C 1
ATOM 1787 O O . VAL A 1 234 ? 25.382 -33.799 -17.824 1.00 66.81 234 VAL A O 1
ATOM 1790 N N . ALA A 1 235 ? 26.591 -31.933 -18.122 1.00 59.38 235 ALA A N 1
ATOM 1791 C CA . ALA A 1 235 ? 27.166 -32.366 -19.383 1.00 59.38 235 ALA A CA 1
ATOM 1792 C C . ALA A 1 235 ? 28.101 -33.558 -19.110 1.00 59.38 235 ALA A C 1
ATOM 1794 O O . ALA A 1 235 ? 29.246 -33.389 -18.681 1.00 59.38 235 ALA A O 1
ATOM 1795 N N . LEU A 1 236 ? 27.608 -34.780 -19.337 1.00 52.78 236 LEU A N 1
ATOM 1796 C CA . LEU A 1 236 ? 28.428 -35.988 -19.336 1.00 52.78 236 LEU A CA 1
ATOM 1797 C C . LEU A 1 236 ? 29.496 -35.821 -20.414 1.00 52.78 236 LEU A C 1
ATOM 1799 O O . LEU A 1 236 ? 29.236 -35.952 -21.610 1.00 52.78 236 LEU A O 1
ATOM 1803 N N . THR A 1 237 ? 30.716 -35.509 -19.985 1.00 51.44 237 THR A N 1
ATOM 1804 C CA . THR A 1 237 ? 31.869 -35.425 -20.872 1.00 51.44 237 THR A CA 1
ATOM 1805 C C . THR A 1 237 ? 32.203 -36.843 -21.327 1.00 51.44 237 THR A C 1
ATOM 1807 O O . THR A 1 237 ? 32.960 -37.566 -20.678 1.00 51.44 237 THR A O 1
ATOM 1810 N N . LEU A 1 238 ? 31.621 -37.279 -22.445 1.00 46.72 238 LEU A N 1
ATOM 1811 C CA . LEU A 1 238 ? 32.136 -38.432 -23.173 1.00 46.72 238 LEU A CA 1
ATOM 1812 C C . LEU A 1 238 ? 33.566 -38.075 -23.581 1.00 46.72 238 LEU A C 1
ATOM 1814 O O . LEU A 1 238 ? 33.781 -37.207 -24.428 1.00 46.72 238 LEU A O 1
ATOM 1818 N N . ARG A 1 239 ? 34.550 -38.705 -22.927 1.00 42.69 239 ARG A N 1
ATOM 1819 C CA . ARG A 1 239 ? 35.964 -38.628 -23.305 1.00 42.69 239 ARG A CA 1
ATOM 1820 C C . ARG A 1 239 ? 36.112 -39.176 -24.724 1.00 42.69 239 ARG A C 1
ATOM 1822 O O . ARG A 1 239 ? 36.368 -40.361 -24.913 1.00 42.69 239 ARG A O 1
ATOM 1829 N N . MET A 1 240 ? 35.949 -38.312 -25.717 1.00 49.34 240 MET A N 1
ATOM 1830 C CA . MET A 1 240 ? 36.427 -38.580 -27.063 1.00 49.34 240 MET A CA 1
ATOM 1831 C C . MET A 1 240 ? 37.960 -38.490 -27.043 1.00 49.34 240 MET A C 1
ATOM 1833 O O . MET A 1 240 ? 38.508 -37.560 -26.440 1.00 49.34 240 MET A O 1
ATOM 1837 N N . PRO A 1 241 ? 38.672 -39.446 -27.660 1.00 50.56 241 PRO A N 1
ATOM 1838 C CA . PRO A 1 241 ? 40.121 -39.402 -27.745 1.00 50.56 241 PRO A CA 1
ATOM 1839 C C . PRO A 1 241 ? 40.555 -38.175 -28.557 1.00 50.56 241 PRO A C 1
ATOM 1841 O O . PRO A 1 241 ? 40.243 -38.050 -29.734 1.00 50.56 241 PRO A O 1
ATOM 1844 N N . SER A 1 242 ? 41.265 -37.282 -27.866 1.00 52.75 242 SER A N 1
ATOM 1845 C CA . SER A 1 242 ? 42.189 -36.263 -28.369 1.00 52.75 242 SER A CA 1
ATOM 1846 C C . SER A 1 242 ? 41.737 -35.477 -29.608 1.00 52.75 242 SER A C 1
ATOM 1848 O O . SER A 1 242 ? 42.036 -35.885 -30.727 1.00 52.75 242 SER A O 1
ATOM 1850 N N . SER A 1 243 ? 41.149 -34.290 -29.375 1.00 49.06 243 SER A N 1
ATOM 1851 C CA . SER A 1 243 ? 41.162 -33.069 -30.232 1.00 49.06 243 SER A CA 1
ATOM 1852 C C . SER A 1 243 ? 39.801 -32.391 -30.479 1.00 49.06 243 SER A C 1
ATOM 1854 O O . SER A 1 243 ? 39.577 -31.858 -31.559 1.00 49.06 243 SER A O 1
ATOM 1856 N N . CYS A 1 244 ? 38.910 -32.316 -29.485 1.00 41.00 244 CYS A N 1
ATOM 1857 C CA . CYS A 1 244 ? 37.799 -31.355 -29.521 1.00 41.00 244 CYS A CA 1
ATOM 1858 C C . CYS A 1 244 ? 37.620 -30.689 -28.152 1.00 41.00 244 CYS A C 1
ATOM 1860 O O . CYS A 1 244 ? 37.348 -31.358 -27.158 1.00 41.00 244 CYS A O 1
ATOM 1862 N N . VAL A 1 245 ? 37.781 -29.364 -28.111 1.00 39.25 245 VAL A N 1
ATOM 1863 C CA . VAL A 1 245 ? 37.410 -28.527 -26.965 1.00 39.25 245 VAL A CA 1
ATOM 1864 C C . VAL A 1 245 ? 35.910 -28.272 -27.063 1.00 39.25 245 VAL A C 1
ATOM 1866 O O . VAL A 1 245 ? 35.455 -27.658 -28.026 1.00 39.25 245 VAL A O 1
ATOM 1869 N N . LEU A 1 246 ? 35.145 -28.766 -26.091 1.00 40.19 246 LEU A N 1
ATOM 1870 C CA . LEU A 1 246 ? 33.720 -28.475 -25.972 1.00 40.19 246 LEU A CA 1
ATOM 1871 C C . LEU A 1 246 ? 33.545 -27.245 -25.069 1.00 40.19 246 LEU A C 1
ATOM 1873 O O . LEU A 1 246 ? 33.992 -27.248 -23.923 1.00 40.19 246 LEU A O 1
ATOM 1877 N N . LEU A 1 247 ? 32.914 -26.195 -25.592 1.00 34.53 247 LEU A N 1
ATOM 1878 C CA . LEU A 1 247 ? 32.474 -25.033 -24.820 1.00 34.53 247 LEU A CA 1
ATOM 1879 C C . LEU A 1 247 ? 31.158 -25.383 -24.118 1.00 34.53 247 LEU A C 1
ATOM 1881 O O . LEU A 1 247 ? 30.185 -25.739 -24.776 1.00 34.53 247 LEU A O 1
ATOM 1885 N N . VAL A 1 248 ? 31.139 -25.286 -22.789 1.00 40.03 248 VAL A N 1
ATOM 1886 C CA . VAL A 1 248 ? 29.915 -25.407 -21.989 1.00 40.03 248 VAL A CA 1
ATOM 1887 C C . VAL A 1 248 ? 29.241 -24.039 -21.962 1.00 40.03 248 VAL A C 1
ATOM 1889 O O . VAL A 1 248 ? 29.796 -23.084 -21.420 1.00 40.03 248 VAL A O 1
ATOM 1892 N N . THR A 1 249 ? 28.060 -23.933 -22.559 1.00 37.62 249 THR A N 1
ATOM 1893 C CA . THR A 1 249 ? 27.190 -22.759 -22.448 1.00 37.62 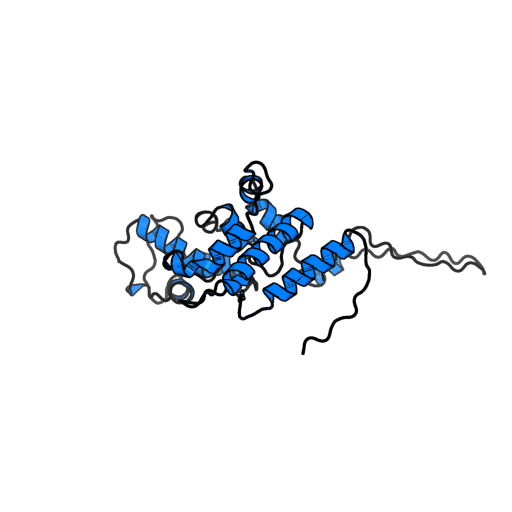249 THR A CA 1
ATOM 1894 C C . THR A 1 249 ? 26.093 -23.061 -21.435 1.00 37.62 249 THR A C 1
ATOM 1896 O O . THR A 1 249 ? 25.307 -23.978 -21.647 1.00 37.62 249 THR A O 1
ATOM 1899 N N . CYS A 1 250 ? 26.032 -22.308 -20.335 1.00 41.59 250 CYS A N 1
ATOM 1900 C CA . CYS A 1 250 ? 24.886 -22.350 -19.429 1.00 41.59 250 CYS A CA 1
ATOM 1901 C C . CYS A 1 250 ? 23.724 -21.576 -20.065 1.00 41.59 250 CYS A C 1
ATOM 1903 O O . CYS A 1 250 ? 23.740 -20.345 -20.065 1.00 41.59 250 CYS A O 1
ATOM 1905 N N . GLU A 1 251 ? 22.717 -22.270 -20.593 1.00 39.78 251 GLU A N 1
ATOM 1906 C CA . GLU A 1 251 ? 21.419 -21.652 -20.867 1.00 39.78 251 GLU A CA 1
ATOM 1907 C C . GLU A 1 251 ? 20.576 -21.711 -19.589 1.00 39.78 251 GLU A C 1
ATOM 1909 O O . GLU A 1 251 ? 20.063 -22.761 -19.214 1.00 39.78 251 GLU A O 1
ATOM 1914 N N . ALA A 1 252 ? 20.426 -20.579 -18.900 1.00 40.59 252 ALA A N 1
ATOM 1915 C CA . ALA A 1 252 ? 19.399 -20.446 -17.875 1.00 40.59 252 ALA A CA 1
ATOM 1916 C C . ALA A 1 252 ? 18.038 -20.357 -18.581 1.00 40.59 252 ALA A C 1
ATOM 1918 O O . ALA A 1 252 ? 17.637 -19.281 -19.028 1.00 40.59 252 ALA A O 1
ATOM 1919 N N . ARG A 1 253 ? 17.338 -21.485 -18.721 1.00 41.22 253 ARG A N 1
ATOM 1920 C CA . ARG A 1 253 ? 15.928 -21.469 -19.119 1.00 41.22 253 ARG A CA 1
ATOM 1921 C C . ARG A 1 253 ? 15.100 -20.959 -17.939 1.00 41.22 253 ARG A C 1
ATOM 1923 O O . ARG A 1 253 ? 15.048 -21.582 -16.888 1.00 41.22 253 ARG A O 1
ATOM 1930 N N . ASP A 1 254 ? 14.508 -19.784 -18.126 1.00 39.53 254 ASP A N 1
ATOM 1931 C CA . ASP A 1 254 ? 13.379 -19.248 -17.357 1.00 39.53 254 ASP A CA 1
ATOM 1932 C C . ASP A 1 254 ? 13.550 -19.054 -15.838 1.00 39.53 254 ASP A C 1
ATOM 1934 O O . ASP A 1 254 ? 12.571 -19.081 -15.092 1.00 39.53 254 ASP A O 1
ATOM 1938 N N . ILE A 1 255 ? 14.758 -18.744 -15.355 1.00 40.97 255 ILE A N 1
ATOM 1939 C CA . ILE A 1 255 ? 14.925 -18.212 -13.991 1.00 40.97 255 ILE A CA 1
ATOM 1940 C C . ILE A 1 255 ? 15.090 -16.695 -14.065 1.00 40.97 255 ILE A C 1
ATOM 1942 O O . ILE A 1 255 ? 16.181 -16.160 -14.270 1.00 40.97 255 ILE A O 1
ATOM 1946 N N . LEU A 1 256 ? 13.976 -15.985 -13.884 1.00 40.72 256 LEU A N 1
ATOM 1947 C CA . LEU A 1 256 ? 13.969 -14.541 -13.685 1.00 40.72 256 LEU A CA 1
ATOM 1948 C C . LEU A 1 256 ? 14.495 -14.223 -12.276 1.00 40.72 256 LEU A C 1
ATOM 1950 O O . LEU A 1 256 ? 13.732 -14.154 -11.317 1.00 40.72 256 LEU A O 1
ATOM 1954 N N . ILE A 1 257 ? 15.808 -14.036 -12.143 1.00 38.00 257 ILE A N 1
ATOM 1955 C CA . ILE A 1 257 ? 16.411 -13.553 -10.895 1.00 38.00 257 ILE A CA 1
ATOM 1956 C C . ILE A 1 257 ? 16.257 -12.028 -10.854 1.00 38.00 257 ILE A C 1
ATOM 1958 O O . ILE A 1 257 ? 16.908 -11.305 -11.609 1.00 38.00 257 ILE A O 1
ATOM 1962 N N . ILE A 1 258 ? 15.372 -11.539 -9.985 1.00 43.16 258 ILE A N 1
ATOM 1963 C CA . ILE A 1 258 ? 15.215 -10.112 -9.684 1.00 43.16 258 ILE A CA 1
ATOM 1964 C C . ILE A 1 258 ? 16.235 -9.766 -8.584 1.00 43.16 258 ILE A C 1
ATOM 1966 O O . ILE A 1 258 ? 16.066 -10.203 -7.446 1.00 43.16 258 ILE A O 1
ATOM 1970 N N . LEU A 1 259 ? 17.299 -9.029 -8.929 1.00 39.41 259 LEU A N 1
ATOM 1971 C CA . LEU A 1 259 ? 18.279 -8.450 -7.989 1.00 39.41 259 LEU A CA 1
ATOM 1972 C C . LEU A 1 259 ? 18.057 -6.942 -7.813 1.00 39.41 259 LEU A C 1
ATOM 1974 O O . LEU A 1 259 ? 17.778 -6.269 -8.832 1.00 39.41 259 LEU A O 1
#

Sequence (259 aa):
MLTSAPSGEGIGVGAERAVISRAIKIVLDDHYMWQVTNNEGFRCPLIIPFASDSGRLNRFKTHGTLCALHVFRIHLPPMPCSPFLLCYAIWGFDALVDPAFVQKLAPDTAASLAALPLDPAQPLDYSLTGPLSPLLATYSNIQPTQLPANMSVEQCMELVGQVYANALLGCPPSAALDMLKEVFYFCQGFDASFGDNASFCDTLKPSAKDLLCLLYDQRITSPSQVIERLEFEVALTLRMPSSCVLLVTCEARDILIIL

Organism: NCBI:txid1912939

Radius of gyration: 23.29 Å; chains: 1; bounding box: 64×62×59 Å

Secondary structure (DSSP, 8-state):
-----------SHHHHHHHHHHHHHHHHT-TTTEEE-STT--EEE---TT---HHHHHHHHHHHHHHHHHHHTS-S--TTB-HHHHHHHHH-SGGG--HHHHHHH-HHHHHHHTTS-SSTTSPP---TTSTHHHHIIIII---GGGS-TT--HHHHHHHHHHHHHHHHHSS-TTS-GGGGHHHHHHHHHHTPPPSTT--HHHHHTTTHHHHHHHHHTT---SHHHHHTT-----------SS-----------S-----

Foldseek 3Di:
DPDDDDDDDDDDLVVVLVVLLVVLVVLQPPPQFWDQQAPLRAIAGDFDPPDDDPVSLVSLLQSLLSQLCCCPVVVAHSPSHFLLLVQCLQPNQVSLLDLVLCCLQPVVLSVLLVLQDPPLPDQRDLDCPGSVQVLCCVQVVDHSVPDDNDDDSVRSVLVSSQSSCCNRRVGGPPPPPVRCSSSVSSSNSNQDDDPDPDTPSNVCVVPSSVSSSVNSVPDDPDPCVVVVVDDDDPPPPPPDPDDDDDDDDDDPPDDPDDD

pLDDT: mean 83.04, std 16.55, range [34.53, 97.06]